Protein AF-A0A0J9YV40-F1 (afdb_monomer)

Organism: Mus musculus (NCBI:txid10090)

Secondary structure (DSSP, 8-state):
-------------------PPPPPPTT---S---TTSPPPPGGG-------------TT-----------SS--HHHHHHHHHHHHHHHHHHHHHHHHHHHHHHTT--------------S--S-TTB---HHHHHHHHHHHHHHHSSHHHHHHHHHS-GGG--TTTS-----TTB---HHHHHHHHHHHHHHHGGGS---SS---HHHHHHHHHHTT-

Radius of gyration: 36.63 Å; Cα contacts (8 Å, |Δi|>4): 81; chains: 1; bounding box: 79×82×100 Å

Mean predicted aligned error: 20.09 Å

Foldseek 3Di:
DDDDDDDDDDDDDDDDDDDDPDDDDPPPPPQDADPVRDGDDPVVDDDDDDDDDDPDDPDDDDPDPPDPDPPDDPVVVVVVLVVLLVVLVVVLVVVLVVVVCVVVVVCPDDDDDDDDDPDDPPPSPPFWDPDSVQLSVLVVLLVVLCPDPLNVQLCVVAPPVNDDPLQAQDRDDSTGDDDPVRSVVSSVLSSVSSCVSPDDDPDDDPPPPVVVVSVVVVD

Sequence (219 aa):
MACRPRSPPGYGSRRDGGASPRSPARWSLGRKRRADGRDRKPEDSEEGELQTADHRPESFTTPEGHKPRSRCSDWASAVEEDEMRTRVNKEIARYKRKLLINDFGRERKSSSGSSDSKESMSSVPADVETDESVLMRRQKQINYGKNTIAYDRYIKEVPRHLRQPGIHPRTPNKFKKYSRRSWDQQIKLWKVALHFWDPPAEEGCDLQEMYVFLYLLSQ

Nearest PDB structures (foldseek):
  4qoz-assembly1_C  TM=9.923E-01  e=5.449E-10  Homo sapiens
  4tuw-assembly1_A  TM=9.267E-01  e=9.074E-06  Drosophila melanogaster
  4tuw-assembly2_B  TM=9.169E-01  e=2.196E-05  Drosophila melanogaster

InterPro domains:
  IPR026502 Histone RNA stem-loop-binding protein SLBP1/SLBP2 [PTHR17408] (11-209)
  IPR029344 Histone RNA hairpin-binding protein, RNA-binding domain [PF15247] (130-199)
  IPR038294 SLBP, RNA-binding domain superfamily [G3DSA:1.10.8.1120] (127-199)

Structure (mmCIF, N/CA/C/O backbone):
data_AF-A0A0J9YV40-F1
#
_entry.id   AF-A0A0J9YV40-F1
#
loop_
_atom_site.group_PDB
_atom_site.id
_atom_site.type_symbol
_atom_site.label_atom_id
_atom_site.label_alt_id
_atom_site.label_comp_id
_atom_site.label_asym_id
_atom_site.label_entity_id
_atom_site.label_seq_id
_atom_site.pdbx_PDB_ins_code
_atom_site.Cartn_x
_atom_site.Cartn_y
_atom_site.Cartn_z
_atom_site.occupancy
_atom_site.B_iso_or_equiv
_atom_site.auth_seq_id
_atom_site.auth_comp_id
_atom_site.auth_asym_id
_atom_site.auth_atom_id
_atom_site.pdbx_PDB_model_num
ATOM 1 N N . MET A 1 1 ? 7.318 -43.758 64.853 1.00 36.19 1 MET A N 1
ATOM 2 C CA . MET A 1 1 ? 7.443 -43.201 66.216 1.00 36.19 1 MET A CA 1
ATOM 3 C C . MET A 1 1 ? 8.680 -42.324 66.274 1.00 36.19 1 MET A C 1
ATOM 5 O O . MET A 1 1 ? 9.657 -42.627 65.603 1.00 36.19 1 MET A O 1
ATOM 9 N N . ALA A 1 2 ? 8.548 -41.188 66.950 1.00 43.81 2 ALA A N 1
ATOM 10 C CA . ALA A 1 2 ? 9.428 -40.028 66.902 1.00 43.81 2 ALA A CA 1
ATOM 11 C C . ALA A 1 2 ? 10.757 -40.203 67.662 1.00 43.81 2 ALA A C 1
ATOM 13 O O . ALA A 1 2 ? 10.870 -41.082 68.511 1.00 43.81 2 ALA A O 1
ATOM 14 N N . CYS A 1 3 ? 11.710 -39.307 67.359 1.00 37.22 3 CYS A N 1
ATOM 15 C CA . CYS A 1 3 ? 12.409 -38.409 68.304 1.00 37.22 3 CYS A CA 1
ATOM 16 C C . CYS A 1 3 ? 13.883 -38.173 67.903 1.00 37.22 3 CYS A C 1
ATOM 18 O O . CYS A 1 3 ? 14.738 -39.033 68.076 1.00 37.22 3 CYS A O 1
ATOM 20 N N . ARG A 1 4 ? 14.193 -36.953 67.431 1.00 44.84 4 ARG A N 1
ATOM 21 C CA . ARG A 1 4 ? 15.491 -36.291 67.700 1.00 44.84 4 ARG A CA 1
ATOM 22 C C . ARG A 1 4 ? 15.478 -35.845 69.174 1.00 44.84 4 ARG A C 1
ATOM 24 O O . ARG A 1 4 ? 14.377 -35.571 69.658 1.00 44.84 4 ARG A O 1
ATOM 31 N N . PRO A 1 5 ? 16.617 -35.709 69.889 1.00 51.06 5 PRO A N 1
ATOM 32 C CA . PRO A 1 5 ? 17.363 -34.433 69.840 1.00 51.06 5 PRO A CA 1
ATOM 33 C C . PRO A 1 5 ? 18.868 -34.492 70.210 1.00 51.06 5 PRO A C 1
ATOM 35 O O . PRO A 1 5 ? 19.317 -35.413 70.880 1.00 51.06 5 PRO A O 1
ATOM 38 N N . ARG A 1 6 ? 19.602 -33.423 69.848 1.00 35.78 6 ARG A N 1
ATOM 39 C CA . ARG A 1 6 ? 20.558 -32.634 70.676 1.00 35.78 6 ARG A CA 1
ATOM 40 C C . ARG A 1 6 ? 21.821 -32.188 69.917 1.00 35.78 6 ARG A C 1
ATOM 42 O O . ARG A 1 6 ? 22.616 -32.999 69.465 1.00 35.78 6 ARG A O 1
ATOM 49 N N . SER A 1 7 ? 22.015 -30.873 69.907 1.00 38.59 7 SER A N 1
ATOM 50 C CA . SER A 1 7 ? 23.308 -30.160 69.883 1.00 38.59 7 SER A CA 1
ATOM 51 C C . SER A 1 7 ? 23.388 -29.338 71.192 1.00 38.59 7 SER A C 1
ATOM 53 O O . SER A 1 7 ? 22.338 -29.221 71.837 1.00 38.59 7 SER A O 1
ATOM 55 N N . PRO A 1 8 ? 24.478 -28.621 71.558 1.00 58.22 8 PRO A N 1
ATOM 56 C CA . PRO A 1 8 ? 25.932 -28.725 71.304 1.00 58.22 8 PRO A CA 1
ATOM 57 C C . PRO A 1 8 ? 26.719 -28.745 72.664 1.00 58.22 8 PRO A C 1
ATOM 59 O O . PRO A 1 8 ? 26.100 -29.022 73.692 1.00 58.22 8 PRO A O 1
ATOM 62 N N . PRO A 1 9 ? 28.046 -28.472 72.735 1.00 48.03 9 PRO A N 1
ATOM 63 C CA . PRO A 1 9 ? 28.475 -27.074 72.918 1.00 48.03 9 PRO A CA 1
ATOM 64 C C . PRO A 1 9 ? 29.779 -26.700 72.184 1.00 48.03 9 PRO A C 1
ATOM 66 O O . PRO A 1 9 ? 30.572 -27.549 71.786 1.00 48.03 9 PRO A O 1
ATOM 69 N N . GLY A 1 10 ? 29.985 -25.392 72.012 1.00 44.44 10 GLY A N 1
ATOM 70 C CA . GLY A 1 10 ? 31.199 -24.809 71.447 1.00 44.44 10 GLY A CA 1
ATOM 71 C C . GLY A 1 10 ? 32.208 -24.334 72.499 1.00 44.44 10 GLY A C 1
ATOM 72 O O . GLY A 1 10 ? 31.841 -23.922 73.594 1.00 44.44 10 GLY A O 1
ATOM 73 N N . TYR A 1 11 ? 33.474 -24.335 72.093 1.00 36.16 11 TYR A N 1
ATOM 74 C CA . TYR A 1 11 ? 34.575 -23.438 72.475 1.00 36.16 11 TYR A CA 1
ATOM 75 C C . TYR A 1 11 ? 35.523 -23.481 71.249 1.00 36.16 11 TYR A C 1
ATOM 77 O O . TYR A 1 11 ? 35.621 -24.523 70.615 1.00 36.16 11 TYR A O 1
ATOM 85 N N . GLY A 1 12 ? 36.190 -22.461 70.718 1.00 34.88 12 GLY A N 1
ATOM 86 C CA . GLY A 1 12 ? 36.654 -21.169 71.197 1.00 34.88 12 GLY A CA 1
ATOM 87 C C . GLY A 1 12 ? 38.127 -21.049 70.758 1.00 34.88 12 GLY A C 1
ATOM 88 O O . GLY A 1 12 ? 38.900 -21.949 71.063 1.00 34.88 12 GLY A O 1
ATOM 89 N N . SER A 1 13 ? 38.492 -19.930 70.105 1.00 35.84 13 SER A N 1
ATOM 90 C CA . SER A 1 13 ? 39.860 -19.467 69.739 1.00 35.84 13 SER A CA 1
ATOM 91 C C . SER A 1 13 ? 40.525 -20.066 68.483 1.00 35.84 13 SER A C 1
ATOM 93 O O . SER A 1 13 ? 40.437 -21.258 68.256 1.00 35.84 13 SER A O 1
ATOM 95 N N . ARG A 1 14 ? 41.313 -19.359 67.655 1.00 37.03 14 ARG A N 1
ATOM 96 C CA . ARG A 1 14 ? 41.595 -17.932 67.342 1.00 37.03 14 ARG A CA 1
ATOM 97 C C . ARG A 1 14 ? 42.758 -17.958 66.314 1.00 37.03 14 ARG A C 1
ATOM 99 O O . ARG A 1 14 ? 43.682 -18.727 66.548 1.00 37.03 14 ARG A O 1
ATOM 106 N N . ARG A 1 15 ? 42.768 -17.013 65.348 1.00 39.44 15 ARG A N 1
ATOM 107 C CA . ARG A 1 15 ? 43.927 -16.517 64.537 1.00 39.44 15 ARG A CA 1
ATOM 108 C C . ARG A 1 15 ? 44.480 -17.492 63.477 1.00 39.44 15 ARG A C 1
ATOM 110 O O . ARG A 1 15 ? 44.448 -18.689 63.689 1.00 39.44 15 ARG A O 1
ATOM 117 N N . ASP A 1 16 ? 45.040 -17.112 62.331 1.00 38.56 16 ASP A N 1
ATOM 118 C CA . ASP A 1 16 ? 45.264 -15.875 61.559 1.00 38.56 16 ASP A CA 1
ATOM 119 C C . ASP A 1 16 ? 45.697 -16.367 60.155 1.00 38.56 16 ASP A C 1
ATOM 121 O O . ASP A 1 16 ? 46.272 -17.455 60.068 1.00 38.56 16 ASP A O 1
ATOM 125 N N . GLY A 1 17 ? 45.508 -15.602 59.073 1.00 36.69 17 GLY A N 1
ATOM 126 C CA . GLY A 1 17 ? 46.263 -15.881 57.837 1.00 36.69 17 GLY A CA 1
ATOM 127 C C . GLY A 1 17 ? 45.588 -15.570 56.502 1.00 36.69 17 GLY A C 1
ATOM 128 O O . GLY A 1 17 ? 44.995 -16.443 55.879 1.00 36.69 17 GLY A O 1
ATOM 129 N N . GLY A 1 18 ? 45.803 -14.346 56.010 1.00 35.22 18 GLY A N 1
ATOM 130 C CA . GLY A 1 18 ? 46.035 -14.086 54.583 1.00 35.22 18 GLY A CA 1
ATOM 131 C C . GLY A 1 18 ? 44.825 -14.103 53.645 1.00 35.22 18 GLY A C 1
ATOM 132 O O . GLY A 1 18 ? 44.655 -15.024 52.850 1.00 35.22 18 GLY A O 1
ATOM 133 N N . ALA A 1 19 ? 44.051 -13.015 53.624 1.00 41.03 19 ALA A N 1
ATOM 134 C CA . ALA A 1 19 ? 43.185 -12.717 52.486 1.00 41.03 19 ALA A CA 1
ATOM 135 C C . ALA A 1 19 ? 44.048 -12.397 51.247 1.00 41.03 19 ALA A C 1
ATOM 137 O O . ALA A 1 19 ? 44.605 -11.307 51.125 1.00 41.03 19 ALA A O 1
ATOM 138 N N . SER A 1 20 ? 44.173 -13.357 50.329 1.00 48.00 20 SER A N 1
ATOM 139 C CA . SER A 1 20 ? 44.738 -13.140 48.992 1.00 48.00 20 SER A CA 1
ATOM 140 C C . SER A 1 20 ? 43.815 -12.204 48.189 1.00 48.00 20 SER A C 1
ATOM 142 O O . SER A 1 20 ? 42.616 -12.496 48.086 1.00 48.00 20 SER A O 1
ATOM 144 N N . PRO A 1 21 ? 44.296 -11.079 47.621 1.00 51.12 21 PRO A N 1
ATOM 145 C CA . PRO A 1 21 ? 43.455 -10.232 46.787 1.00 51.12 21 PRO A CA 1
ATOM 146 C C . PRO A 1 21 ? 43.071 -10.988 45.512 1.00 51.12 21 PRO A C 1
ATOM 148 O O . PRO A 1 21 ? 43.931 -11.415 44.742 1.00 51.12 21 PRO A O 1
ATOM 151 N N . ARG A 1 22 ? 41.762 -11.145 45.286 1.00 54.88 22 ARG A N 1
ATOM 152 C CA . ARG A 1 22 ? 41.194 -11.706 44.052 1.00 54.88 22 ARG A CA 1
ATOM 153 C C . ARG A 1 22 ? 41.804 -11.006 42.831 1.00 54.88 22 ARG A C 1
ATOM 155 O O . ARG A 1 22 ? 41.715 -9.785 42.715 1.00 54.88 22 ARG A O 1
ATOM 162 N N . SER A 1 23 ? 42.394 -11.774 41.915 1.00 54.44 23 SER A N 1
ATOM 163 C CA . SER A 1 23 ? 42.933 -11.256 40.653 1.00 54.44 23 SER A CA 1
ATOM 164 C C . SER A 1 23 ? 41.828 -10.548 39.845 1.00 54.44 23 SER A C 1
ATOM 166 O O . SER A 1 23 ? 40.751 -11.129 39.676 1.00 54.44 23 SER A O 1
ATOM 168 N N . PRO A 1 24 ? 42.043 -9.322 39.329 1.00 55.44 24 PRO A N 1
ATOM 169 C CA . PRO A 1 24 ? 41.036 -8.635 38.527 1.00 55.44 24 PRO A CA 1
ATOM 170 C C . PRO A 1 24 ? 40.778 -9.370 37.206 1.00 55.44 24 PRO A C 1
ATOM 172 O O . PRO A 1 24 ? 41.704 -9.860 36.559 1.00 55.44 24 PRO A O 1
ATOM 175 N N . ALA A 1 25 ? 39.513 -9.419 36.784 1.00 53.28 25 ALA A N 1
ATOM 176 C CA . ALA A 1 25 ? 39.107 -10.043 35.530 1.00 53.28 25 ALA A CA 1
ATOM 177 C C . ALA A 1 25 ? 39.802 -9.397 34.313 1.00 53.28 25 ALA A C 1
ATOM 179 O O . ALA A 1 25 ? 39.967 -8.174 34.239 1.00 53.28 25 ALA A O 1
ATOM 180 N N . ARG A 1 26 ? 40.148 -10.245 33.332 1.00 53.53 26 ARG A N 1
ATOM 181 C CA . ARG A 1 26 ? 40.983 -9.993 32.136 1.00 53.53 26 ARG A CA 1
ATOM 182 C C . ARG A 1 26 ? 40.563 -8.810 31.245 1.00 53.53 26 ARG A C 1
ATOM 184 O O . ARG A 1 26 ? 41.338 -8.395 30.392 1.00 53.53 26 ARG A O 1
ATOM 191 N N . TRP A 1 27 ? 39.373 -8.247 31.436 1.00 48.97 27 TRP A N 1
ATOM 192 C CA . TRP A 1 27 ? 38.833 -7.148 30.623 1.00 48.97 27 TRP A CA 1
ATOM 193 C C . TRP A 1 27 ? 38.942 -5.761 31.280 1.00 48.97 27 TRP A C 1
ATOM 195 O O . TRP A 1 27 ? 38.510 -4.771 30.704 1.00 48.97 27 TRP A O 1
ATOM 205 N N . SER A 1 28 ? 39.562 -5.658 32.460 1.00 52.62 28 SER A N 1
ATOM 206 C CA . SER A 1 28 ? 39.759 -4.383 33.175 1.00 52.62 28 SER A CA 1
ATOM 207 C C . SER A 1 28 ? 41.014 -3.594 32.759 1.00 52.62 28 SER A C 1
ATOM 209 O O . SER A 1 28 ? 41.238 -2.487 33.245 1.00 52.62 28 SER A O 1
ATOM 211 N N . LEU A 1 29 ? 41.817 -4.118 31.825 1.00 52.00 29 LEU A N 1
ATOM 212 C CA . LEU A 1 29 ? 43.119 -3.553 31.428 1.00 52.00 29 LEU A CA 1
ATOM 213 C C . LEU A 1 29 ? 43.038 -2.440 30.365 1.00 52.00 29 LEU A C 1
ATOM 215 O O . LEU A 1 29 ? 44.057 -2.009 29.836 1.00 52.00 29 LEU A O 1
ATOM 219 N N . GLY A 1 30 ? 41.837 -1.945 30.065 1.00 54.03 30 GLY A N 1
ATOM 220 C CA . GLY A 1 30 ? 41.604 -0.879 29.088 1.00 54.03 30 GLY A CA 1
ATOM 221 C C . GLY A 1 30 ? 41.684 0.548 29.642 1.00 54.03 30 GLY A C 1
ATOM 222 O O . GLY A 1 30 ? 41.091 1.444 29.047 1.00 54.03 30 GLY A O 1
ATOM 223 N N . ARG A 1 31 ? 42.350 0.801 30.780 1.00 61.50 31 ARG A N 1
ATOM 224 C CA . ARG A 1 31 ? 42.597 2.182 31.235 1.00 61.50 31 ARG A CA 1
ATOM 225 C C . ARG A 1 31 ? 43.893 2.693 30.617 1.00 61.50 31 ARG A C 1
ATOM 227 O O . ARG A 1 31 ? 44.946 2.074 30.735 1.00 61.50 31 ARG A O 1
ATOM 234 N N . LYS A 1 32 ? 43.791 3.821 29.914 1.00 62.47 32 LYS A N 1
ATOM 235 C CA . LYS A 1 32 ? 44.888 4.466 29.184 1.00 62.47 32 LYS A CA 1
ATOM 236 C C . LYS A 1 32 ? 45.966 4.896 30.190 1.00 62.47 32 LYS A C 1
ATOM 238 O O . LYS A 1 32 ? 45.792 5.888 30.901 1.00 62.47 32 LYS A O 1
ATOM 243 N N . ARG A 1 33 ? 47.058 4.134 30.265 1.00 67.62 33 ARG A N 1
ATOM 244 C CA . ARG A 1 33 ? 48.233 4.431 31.103 1.00 67.62 33 ARG A CA 1
ATOM 245 C C . ARG A 1 33 ? 48.960 5.678 30.592 1.00 67.62 33 ARG A C 1
ATOM 247 O O . ARG A 1 33 ? 48.781 6.086 29.438 1.00 67.62 33 ARG A O 1
ATOM 254 N N . ARG A 1 34 ? 49.709 6.348 31.467 1.00 64.12 34 ARG A N 1
ATOM 255 C CA . ARG A 1 34 ? 50.656 7.405 31.067 1.00 64.12 34 ARG A CA 1
ATOM 256 C C . ARG A 1 34 ? 51.922 6.764 30.463 1.00 64.12 34 ARG A C 1
ATOM 258 O O . ARG A 1 34 ? 52.073 5.544 30.505 1.00 64.12 34 ARG A O 1
ATOM 265 N N . ALA A 1 35 ? 52.793 7.569 29.850 1.00 63.91 35 ALA A N 1
ATOM 266 C CA . ALA A 1 35 ? 54.012 7.088 29.181 1.00 63.91 35 ALA A CA 1
ATOM 267 C C . ALA A 1 35 ? 54.991 6.372 30.137 1.00 63.91 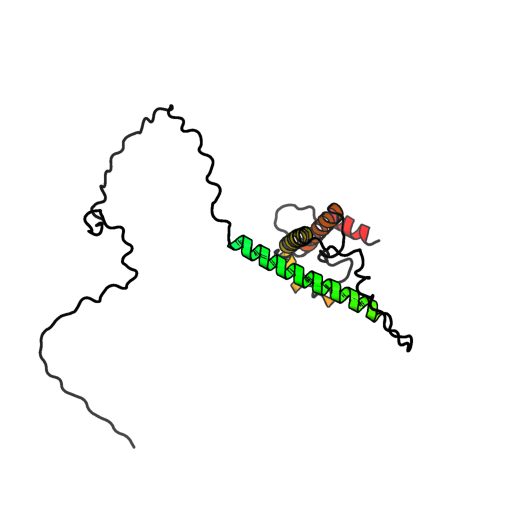35 ALA A C 1
ATOM 269 O O . ALA A 1 35 ? 55.774 5.535 29.706 1.00 63.91 35 ALA A O 1
ATOM 270 N N . ASP A 1 36 ? 54.891 6.646 31.438 1.00 71.56 36 ASP A N 1
ATOM 271 C CA . ASP A 1 36 ? 55.606 5.996 32.540 1.00 71.56 36 ASP A CA 1
ATOM 272 C C . ASP A 1 36 ? 54.916 4.713 33.059 1.00 71.56 36 ASP A C 1
ATOM 274 O O . ASP A 1 36 ? 55.369 4.099 34.022 1.00 71.56 36 ASP A O 1
ATOM 278 N N . GLY A 1 37 ? 53.810 4.285 32.439 1.00 59.53 37 GLY A N 1
ATOM 279 C CA . GLY A 1 37 ? 53.165 2.994 32.701 1.00 59.53 37 GLY A CA 1
ATOM 280 C C . GLY A 1 37 ? 52.252 2.933 33.931 1.00 59.53 37 GLY A C 1
ATOM 281 O O . GLY A 1 37 ? 51.663 1.874 34.185 1.00 59.53 37 GLY A O 1
ATOM 282 N N . ARG A 1 38 ? 52.074 4.036 34.672 1.00 68.38 38 ARG A N 1
ATOM 283 C CA . ARG A 1 38 ? 51.135 4.126 35.806 1.00 68.38 38 ARG A CA 1
ATOM 284 C C . ARG A 1 38 ? 49.710 4.463 35.349 1.00 68.38 38 ARG A C 1
ATOM 286 O O . ARG A 1 38 ? 49.500 5.128 34.328 1.00 68.38 38 ARG A O 1
ATOM 293 N N . ASP A 1 39 ? 48.724 3.992 36.114 1.00 59.09 39 ASP A N 1
ATOM 294 C CA . ASP A 1 39 ? 47.312 4.336 35.911 1.00 59.09 39 ASP A CA 1
ATOM 295 C C . ASP A 1 39 ? 47.052 5.780 36.375 1.00 59.09 39 ASP A C 1
ATOM 297 O O . ASP A 1 39 ? 47.502 6.183 37.449 1.00 59.09 39 ASP A O 1
ATOM 301 N N . ARG A 1 40 ? 46.333 6.571 35.564 1.00 62.47 40 ARG A N 1
ATOM 302 C CA . ARG A 1 40 ? 45.975 7.963 35.895 1.00 62.47 40 ARG A CA 1
ATOM 303 C C . ARG A 1 40 ? 45.061 7.988 37.126 1.00 62.47 40 ARG A C 1
ATOM 305 O O . ARG A 1 40 ? 44.004 7.356 37.104 1.00 62.47 40 ARG A O 1
ATOM 312 N N . LYS A 1 41 ? 45.458 8.709 38.180 1.00 67.00 41 LYS A N 1
ATOM 313 C CA . LYS A 1 41 ? 44.605 8.973 39.347 1.00 67.00 41 LYS A CA 1
ATOM 314 C C . LYS A 1 41 ? 43.669 10.162 39.065 1.00 67.00 41 LYS A C 1
ATOM 316 O O . LYS A 1 41 ? 44.059 11.053 38.319 1.00 67.00 41 LYS A O 1
ATOM 321 N N . PRO A 1 42 ? 42.459 10.188 39.651 1.00 54.53 42 PRO A N 1
ATOM 322 C CA . PRO A 1 42 ? 41.501 11.279 39.449 1.00 54.53 42 PRO A CA 1
ATOM 323 C C . PRO A 1 42 ? 41.971 12.642 39.989 1.00 54.53 42 PRO A C 1
ATOM 325 O O . PRO A 1 42 ? 41.467 13.661 39.533 1.00 54.53 42 PRO A O 1
ATOM 328 N N . GLU A 1 43 ? 42.969 12.670 40.878 1.00 51.00 43 GLU A N 1
ATOM 329 C CA . GLU A 1 43 ? 43.544 13.907 41.439 1.00 51.00 43 GLU A CA 1
ATOM 330 C C . GLU A 1 43 ? 44.530 14.646 40.512 1.00 51.00 43 GLU A C 1
ATOM 332 O O . GLU A 1 43 ? 44.994 15.720 40.861 1.00 51.00 43 GLU A O 1
ATOM 337 N N . ASP A 1 44 ? 44.813 14.128 39.309 1.00 46.62 44 ASP A N 1
ATOM 338 C CA . ASP A 1 44 ? 45.549 14.864 38.257 1.00 46.62 44 ASP A CA 1
ATOM 339 C C . ASP A 1 44 ? 44.637 15.826 37.454 1.00 46.62 44 ASP A C 1
ATOM 341 O O . ASP A 1 44 ? 45.016 16.305 36.382 1.00 46.62 44 ASP A O 1
ATOM 345 N N . SER A 1 45 ? 43.402 16.049 37.911 1.00 47.94 45 SER A N 1
ATOM 346 C CA . SER A 1 45 ? 42.476 16.999 37.294 1.00 47.94 45 SER A CA 1
ATOM 347 C C . SER A 1 45 ? 42.748 18.375 37.894 1.00 47.94 45 SER A C 1
ATOM 349 O O . SER A 1 45 ? 42.361 18.636 39.027 1.00 47.94 45 SER A O 1
ATOM 351 N N . GLU A 1 46 ? 43.454 19.237 37.165 1.00 45.34 46 GLU A N 1
ATOM 352 C CA . GLU A 1 46 ? 43.632 20.633 37.566 1.00 45.34 46 GLU A CA 1
ATOM 353 C C . GLU A 1 46 ? 42.266 21.338 37.565 1.00 45.34 46 GLU A C 1
ATOM 355 O O . GLU A 1 46 ? 41.699 21.642 36.514 1.00 45.34 46 GLU A O 1
ATOM 360 N N . GLU A 1 47 ? 41.715 21.560 38.758 1.00 46.50 47 GLU A N 1
ATOM 361 C CA . GLU A 1 47 ? 40.602 22.474 38.981 1.00 46.50 47 GLU A CA 1
ATOM 362 C C . GLU A 1 47 ? 41.140 23.908 38.923 1.00 46.50 47 GLU A C 1
ATOM 364 O O . GLU A 1 47 ? 41.756 24.406 39.863 1.00 46.50 47 GLU A O 1
ATOM 369 N N . GLY A 1 48 ? 40.944 24.560 37.778 1.00 37.41 48 GLY A N 1
ATOM 370 C CA . GLY A 1 48 ? 41.147 25.994 37.608 1.00 37.41 48 GLY A CA 1
ATOM 371 C C . GLY A 1 48 ? 39.806 26.698 37.433 1.00 37.41 48 GLY A C 1
ATOM 372 O O . GLY A 1 48 ? 39.355 26.888 36.306 1.00 37.41 48 GLY A O 1
ATOM 373 N N . GLU A 1 49 ? 39.164 27.098 38.533 1.00 41.78 49 GLU A N 1
ATOM 374 C CA . GLU A 1 49 ? 38.184 28.187 38.494 1.00 41.78 49 GLU A CA 1
ATOM 375 C C . GLU A 1 49 ? 38.934 29.498 38.240 1.00 41.78 49 GLU A C 1
ATOM 377 O O . GLU A 1 49 ? 39.683 29.957 39.097 1.00 41.78 49 GLU A O 1
ATOM 382 N N . LEU A 1 50 ? 38.722 30.120 37.079 1.00 34.97 50 LEU A N 1
ATOM 383 C CA . LEU A 1 50 ? 38.992 31.543 36.866 1.00 34.97 50 LEU A CA 1
ATOM 384 C C . LEU A 1 50 ? 38.127 32.059 35.715 1.00 34.97 50 LEU A C 1
ATOM 386 O O . LEU A 1 50 ? 38.351 31.780 34.538 1.00 34.97 50 LEU A O 1
ATOM 390 N N . GLN A 1 51 ? 37.116 32.837 36.091 1.00 47.06 51 GLN A N 1
ATOM 391 C CA . GLN A 1 51 ? 36.366 33.708 35.199 1.00 47.06 51 GLN A CA 1
ATOM 392 C C . GLN A 1 51 ? 37.349 34.617 34.451 1.00 47.06 51 GLN A C 1
ATOM 394 O O . GLN A 1 51 ? 37.992 35.465 35.063 1.00 47.06 51 GLN A O 1
ATOM 399 N N . THR A 1 52 ? 37.457 34.472 33.133 1.00 37.28 52 THR A N 1
ATOM 400 C CA . THR A 1 52 ? 38.071 35.488 32.272 1.00 37.28 52 THR A CA 1
ATOM 401 C C . THR A 1 52 ? 37.262 35.594 30.986 1.00 37.28 52 THR A C 1
ATOM 403 O O . THR A 1 52 ? 36.993 34.609 30.304 1.00 37.28 52 THR A O 1
ATOM 406 N N . ALA A 1 53 ? 36.779 36.806 30.718 1.00 48.56 53 ALA A N 1
ATOM 407 C CA . ALA A 1 53 ? 36.051 37.154 29.512 1.00 48.56 53 ALA A CA 1
ATOM 408 C C . ALA A 1 53 ? 36.979 36.999 28.298 1.00 48.56 53 ALA A C 1
ATOM 410 O O . ALA A 1 53 ? 37.952 37.739 28.163 1.00 48.56 53 ALA A O 1
ATOM 411 N N . ASP A 1 54 ? 36.681 36.041 27.424 1.00 42.62 54 ASP A N 1
ATOM 412 C CA . ASP A 1 54 ? 37.485 35.780 26.232 1.00 42.62 54 ASP A CA 1
ATOM 413 C C . ASP A 1 54 ? 37.129 36.788 25.126 1.00 42.62 54 ASP A C 1
ATOM 415 O O . ASP A 1 54 ? 36.176 36.628 24.358 1.00 42.62 54 ASP A O 1
ATOM 419 N N . HIS A 1 55 ? 37.913 37.863 25.036 1.00 51.81 55 HIS A N 1
ATOM 420 C CA . HIS A 1 55 ? 38.022 38.679 23.829 1.00 51.81 55 HIS A CA 1
ATOM 421 C C . HIS A 1 55 ? 38.744 37.876 22.738 1.00 51.81 55 HIS A C 1
ATOM 423 O O . HIS A 1 55 ? 39.944 38.029 22.514 1.00 51.81 55 HIS A O 1
ATOM 429 N N . ARG A 1 56 ? 38.004 37.006 22.043 1.00 49.62 56 ARG A N 1
ATOM 430 C CA . ARG A 1 56 ? 38.485 36.312 20.843 1.00 49.62 56 ARG A CA 1
ATOM 431 C C . ARG A 1 56 ? 38.388 37.260 19.635 1.00 49.62 56 ARG A C 1
ATOM 433 O O . ARG A 1 56 ? 37.274 37.628 19.270 1.00 49.62 56 ARG A O 1
ATOM 440 N N . PRO A 1 57 ? 39.497 37.651 18.983 1.00 52.28 57 PRO A N 1
ATOM 441 C CA . PRO A 1 57 ? 39.432 38.514 17.807 1.00 52.28 57 PRO A CA 1
ATOM 442 C C . PRO A 1 57 ? 38.757 37.799 16.623 1.00 52.28 57 PRO A C 1
ATOM 444 O O . PRO A 1 57 ? 39.147 36.693 16.232 1.00 52.28 57 PRO A O 1
ATOM 447 N N . GLU A 1 58 ? 37.753 38.453 16.036 1.00 55.16 58 GLU A N 1
ATOM 448 C CA . GLU A 1 58 ? 37.032 38.027 14.830 1.00 55.16 58 GLU A CA 1
ATOM 449 C C . GLU A 1 58 ? 37.909 38.161 13.571 1.00 55.16 58 GLU A C 1
ATOM 451 O O . GLU A 1 58 ? 37.697 39.038 12.740 1.00 55.16 58 GLU A O 1
ATOM 456 N N . SER A 1 59 ? 38.960 37.353 13.407 1.00 55.16 59 SER A N 1
ATOM 457 C CA . SER A 1 59 ? 39.693 37.335 12.122 1.00 55.16 59 SER A CA 1
ATOM 458 C C . SER A 1 59 ? 40.493 36.074 11.812 1.00 55.16 59 SER A C 1
ATOM 460 O O . SER A 1 59 ? 41.332 36.082 10.917 1.00 55.16 59 SER A O 1
ATOM 462 N N . PHE A 1 60 ? 40.205 34.948 12.465 1.00 45.72 60 PHE A N 1
ATOM 463 C CA . PHE A 1 60 ? 40.728 33.659 12.005 1.00 45.72 60 PHE A CA 1
ATOM 464 C C . PHE A 1 60 ? 39.594 32.783 11.475 1.00 45.72 60 PHE A C 1
ATOM 466 O O . PHE A 1 60 ? 39.106 31.873 12.147 1.00 45.72 60 PHE A O 1
ATOM 473 N N . THR A 1 61 ? 39.140 33.112 10.262 1.00 54.78 61 THR A N 1
ATOM 474 C CA . THR A 1 61 ? 38.188 32.290 9.513 1.00 54.78 61 THR A CA 1
ATOM 475 C C . THR A 1 61 ? 38.876 30.973 9.155 1.00 54.78 61 THR A C 1
ATOM 477 O O . THR A 1 61 ? 39.765 30.907 8.309 1.00 54.78 61 THR A O 1
ATOM 480 N N . THR A 1 62 ? 38.532 29.907 9.873 1.00 64.31 62 THR A N 1
ATOM 481 C CA . THR A 1 62 ? 38.844 28.557 9.404 1.00 64.31 62 THR A CA 1
ATOM 482 C C . THR A 1 62 ? 37.774 28.251 8.360 1.00 64.31 62 THR A C 1
ATOM 484 O O . THR A 1 62 ? 36.597 28.295 8.723 1.00 64.31 62 THR A O 1
ATOM 487 N N . PRO A 1 63 ? 38.117 28.004 7.082 1.00 60.72 63 PRO A N 1
ATOM 488 C CA . PRO A 1 63 ? 37.109 27.663 6.091 1.00 60.72 63 PRO A CA 1
ATOM 489 C C . PRO A 1 63 ? 36.356 26.432 6.586 1.00 60.72 63 PRO A C 1
ATOM 491 O O . PRO A 1 63 ? 36.968 25.472 7.058 1.00 60.72 63 PRO A O 1
ATOM 494 N N . GLU A 1 64 ? 35.029 26.512 6.538 1.00 60.09 64 GLU A N 1
ATOM 495 C CA . GLU A 1 64 ? 34.101 25.488 7.001 1.00 60.09 64 GLU A CA 1
ATOM 496 C C . GLU A 1 64 ? 34.472 24.139 6.366 1.00 60.09 64 GLU A C 1
ATOM 498 O O . GLU A 1 64 ? 34.197 23.869 5.196 1.00 60.09 64 GLU A O 1
ATOM 503 N N . GLY A 1 65 ? 35.193 23.307 7.123 1.00 61.12 65 GLY A N 1
ATOM 504 C CA . GLY A 1 65 ? 35.627 21.999 6.663 1.00 61.12 65 GLY A CA 1
ATOM 505 C C . GLY A 1 65 ? 34.400 21.167 6.317 1.00 61.12 65 GLY A C 1
ATOM 506 O O . GLY A 1 65 ? 33.489 21.034 7.135 1.00 61.12 65 GLY A O 1
ATOM 507 N N . HIS A 1 66 ? 34.367 20.623 5.099 1.00 64.25 66 HIS A N 1
ATOM 508 C CA . HIS A 1 66 ? 33.279 19.779 4.616 1.00 64.25 66 HIS A CA 1
ATOM 509 C C . HIS A 1 66 ? 32.871 18.770 5.697 1.00 64.25 66 HIS A C 1
ATOM 511 O O . HIS A 1 66 ? 33.701 17.968 6.135 1.00 64.25 66 HIS A O 1
ATOM 517 N N . LYS A 1 67 ? 31.599 18.822 6.128 1.00 70.38 67 LYS A N 1
ATOM 518 C CA . LYS A 1 67 ? 31.015 17.873 7.089 1.00 70.38 67 LYS A CA 1
ATOM 519 C C . LYS A 1 67 ? 31.513 16.460 6.768 1.00 70.38 67 LYS A C 1
ATOM 521 O O . LYS A 1 67 ? 31.316 16.019 5.630 1.00 70.38 67 LYS A O 1
ATOM 526 N N . PRO A 1 68 ? 32.125 15.734 7.724 1.00 68.62 68 PRO A N 1
ATOM 527 C CA . PRO A 1 68 ? 32.491 14.347 7.503 1.00 68.62 68 PRO A CA 1
ATOM 528 C C . PRO A 1 68 ? 31.230 13.594 7.082 1.00 68.62 68 PRO A C 1
ATOM 530 O O . PRO A 1 68 ? 30.290 13.458 7.866 1.00 68.62 68 PRO A O 1
ATOM 533 N N . ARG A 1 69 ? 31.171 13.135 5.825 1.00 64.31 69 ARG A N 1
ATOM 534 C CA . ARG A 1 69 ? 30.151 12.164 5.421 1.00 64.31 69 ARG A CA 1
ATOM 535 C C . ARG A 1 69 ? 30.258 10.997 6.396 1.00 64.31 69 ARG A C 1
ATOM 537 O O . ARG A 1 69 ? 31.358 10.476 6.588 1.00 64.31 69 ARG A O 1
ATOM 544 N N . SER A 1 70 ? 29.137 10.625 7.019 1.00 69.94 70 SER A N 1
ATOM 545 C CA . SER A 1 70 ? 29.081 9.476 7.924 1.00 69.94 70 SER A CA 1
ATOM 546 C C . SER A 1 70 ? 29.734 8.279 7.240 1.00 69.94 70 SER A C 1
ATOM 548 O O . SER A 1 70 ? 29.283 7.824 6.190 1.00 69.94 70 SER A O 1
ATOM 550 N N . ARG A 1 71 ? 30.852 7.823 7.808 1.00 67.69 71 ARG A N 1
ATOM 551 C CA . ARG A 1 71 ? 31.697 6.763 7.244 1.00 67.69 71 ARG A CA 1
ATOM 552 C C . ARG A 1 71 ? 31.123 5.369 7.500 1.00 67.69 71 ARG A C 1
ATOM 554 O O . ARG A 1 71 ? 31.599 4.401 6.920 1.00 67.69 71 ARG A O 1
ATOM 561 N N . CYS A 1 72 ? 30.115 5.276 8.366 1.00 69.12 72 CYS A N 1
ATOM 562 C CA . CYS A 1 72 ? 29.373 4.058 8.635 1.00 69.12 72 CYS A CA 1
ATOM 563 C C . CYS A 1 72 ? 28.017 4.167 7.933 1.00 69.12 72 CYS A C 1
ATOM 565 O O . CYS A 1 72 ? 27.229 5.061 8.256 1.00 69.12 72 CYS A O 1
ATOM 567 N N . SER A 1 73 ? 27.767 3.284 6.959 1.00 74.06 73 SER A N 1
ATOM 568 C CA . SER A 1 73 ? 26.390 3.018 6.538 1.00 74.06 73 SER A CA 1
ATOM 569 C C . SER A 1 73 ? 25.622 2.509 7.749 1.00 74.06 73 SER A C 1
ATOM 571 O O . SER A 1 73 ? 26.153 1.716 8.526 1.00 74.06 73 SER A O 1
ATOM 573 N N . ASP A 1 74 ? 24.391 2.978 7.918 1.00 88.25 74 ASP A N 1
ATOM 574 C CA . ASP A 1 74 ? 23.520 2.467 8.962 1.00 88.25 74 ASP A CA 1
ATOM 575 C C . ASP A 1 74 ? 23.150 1.014 8.645 1.00 88.25 74 ASP A C 1
ATOM 577 O O . ASP A 1 74 ? 22.278 0.733 7.820 1.00 88.25 74 ASP A O 1
ATOM 581 N N . TRP A 1 75 ? 23.865 0.084 9.276 1.00 87.56 75 TRP A N 1
ATOM 582 C CA . TRP A 1 75 ? 23.631 -1.346 9.120 1.00 87.56 75 TRP A CA 1
ATOM 583 C C . TRP A 1 75 ? 22.206 -1.738 9.520 1.00 87.56 75 TRP A C 1
ATOM 585 O O . TRP A 1 75 ? 21.685 -2.698 8.960 1.00 87.56 75 TRP A O 1
ATOM 595 N N . ALA A 1 76 ? 21.558 -0.995 10.428 1.00 85.06 76 ALA A N 1
ATOM 596 C CA . ALA A 1 76 ? 20.175 -1.263 10.812 1.00 85.06 76 ALA A CA 1
ATOM 597 C C . ALA A 1 76 ? 19.224 -1.038 9.628 1.00 85.06 76 ALA A C 1
ATOM 599 O O . ALA A 1 76 ? 18.523 -1.965 9.222 1.00 85.06 76 ALA A O 1
ATOM 600 N N . SER A 1 77 ? 19.275 0.140 8.999 1.00 84.94 77 SER A N 1
ATOM 601 C CA . SER A 1 77 ? 18.479 0.433 7.799 1.00 84.94 77 SER A CA 1
ATOM 602 C C . SER A 1 77 ? 18.766 -0.530 6.643 1.00 84.94 77 SER A C 1
ATOM 604 O O . SER A 1 77 ? 17.840 -0.944 5.946 1.00 84.94 77 SER A O 1
ATOM 606 N N . ALA A 1 78 ? 20.033 -0.904 6.437 1.00 86.62 78 ALA A N 1
ATOM 607 C CA . ALA A 1 78 ? 20.416 -1.821 5.362 1.00 86.62 78 ALA A CA 1
ATOM 608 C C . ALA A 1 78 ? 19.799 -3.219 5.545 1.00 86.62 78 ALA A C 1
ATOM 610 O O . ALA A 1 78 ? 19.262 -3.789 4.596 1.00 86.62 78 ALA A O 1
ATOM 611 N N . VAL A 1 79 ? 19.823 -3.752 6.772 1.00 90.00 79 VAL A N 1
ATOM 612 C CA . VAL A 1 79 ? 19.204 -5.048 7.089 1.00 90.00 79 VAL A CA 1
ATOM 613 C C . VAL A 1 79 ? 17.686 -4.987 6.918 1.00 90.00 79 VAL A C 1
ATOM 615 O O . VAL A 1 79 ? 17.111 -5.877 6.293 1.00 90.00 79 VAL A O 1
ATOM 618 N N . GLU A 1 80 ? 17.027 -3.931 7.406 1.00 87.56 80 GLU A N 1
ATOM 619 C CA . GLU A 1 80 ? 15.577 -3.758 7.236 1.00 87.56 80 GLU A CA 1
ATOM 620 C C . GLU A 1 80 ? 15.164 -3.690 5.757 1.00 87.56 80 GLU A C 1
ATOM 622 O O . GLU A 1 80 ? 14.144 -4.267 5.353 1.00 87.56 80 GLU A O 1
ATOM 627 N N . GLU A 1 81 ? 15.952 -2.997 4.933 1.00 88.25 81 GLU A N 1
ATOM 628 C CA . GLU A 1 81 ? 15.723 -2.908 3.495 1.00 88.25 81 GLU A CA 1
ATOM 629 C C . GLU A 1 81 ? 15.869 -4.277 2.820 1.00 88.25 81 GLU A C 1
ATOM 631 O O . GLU A 1 81 ? 14.980 -4.676 2.062 1.00 88.25 81 GLU A O 1
ATOM 636 N N . ASP A 1 82 ? 16.915 -5.039 3.136 1.00 89.62 82 ASP A N 1
ATOM 637 C CA . ASP A 1 82 ? 17.136 -6.377 2.576 1.00 89.62 82 ASP A CA 1
ATOM 638 C C . ASP A 1 82 ? 16.076 -7.392 3.027 1.00 89.62 82 ASP A C 1
ATOM 640 O O . ASP A 1 82 ? 15.574 -8.199 2.232 1.00 89.62 82 ASP A O 1
ATOM 644 N N . GLU A 1 83 ? 15.643 -7.341 4.284 1.00 91.50 83 GLU A N 1
ATOM 645 C CA . GLU A 1 83 ? 14.528 -8.159 4.760 1.00 91.50 83 GLU A CA 1
ATOM 646 C C . GLU A 1 83 ? 13.229 -7.828 4.019 1.00 91.50 83 GLU A C 1
ATOM 648 O O . GLU A 1 83 ? 12.490 -8.726 3.589 1.00 91.50 83 GLU A O 1
ATOM 653 N N . MET A 1 84 ? 12.948 -6.539 3.815 1.00 89.00 84 MET A N 1
ATOM 654 C CA . MET A 1 84 ? 11.791 -6.107 3.038 1.00 89.00 84 MET A CA 1
ATOM 655 C C . MET A 1 84 ? 11.910 -6.573 1.583 1.00 89.00 84 MET A C 1
ATOM 657 O O . MET A 1 84 ? 10.933 -7.091 1.032 1.00 89.00 84 MET A O 1
ATOM 661 N N . ARG A 1 85 ? 13.102 -6.482 0.993 1.00 90.94 85 ARG A N 1
ATOM 662 C CA . ARG A 1 85 ? 13.412 -6.935 -0.364 1.00 90.94 85 ARG A CA 1
ATOM 663 C C . ARG A 1 85 ? 13.122 -8.418 -0.540 1.00 90.94 85 ARG A C 1
ATOM 665 O O . ARG A 1 85 ? 12.327 -8.814 -1.394 1.00 90.94 85 ARG A O 1
ATOM 672 N N . THR A 1 86 ? 13.675 -9.256 0.333 1.00 92.25 86 THR A N 1
ATOM 673 C CA . THR A 1 86 ? 13.448 -10.707 0.287 1.00 92.25 86 THR A CA 1
ATOM 674 C C . THR A 1 86 ? 11.976 -11.063 0.497 1.00 92.25 86 THR A C 1
ATOM 676 O O . THR A 1 86 ? 11.455 -11.962 -0.172 1.00 92.25 86 THR A O 1
ATOM 679 N N . ARG A 1 87 ? 11.262 -10.348 1.377 1.00 92.19 87 ARG A N 1
ATOM 680 C CA . ARG A 1 87 ? 9.822 -10.542 1.597 1.00 92.19 87 ARG A CA 1
ATOM 681 C C . ARG A 1 87 ? 9.011 -10.189 0.352 1.00 92.19 87 ARG A C 1
ATOM 683 O O . ARG A 1 87 ? 8.175 -10.990 -0.065 1.00 92.19 87 ARG A O 1
ATOM 690 N N . VAL A 1 88 ? 9.272 -9.035 -0.262 1.00 91.25 88 VAL A N 1
ATOM 691 C CA . VAL A 1 88 ? 8.622 -8.597 -1.507 1.00 91.25 88 VAL A CA 1
ATOM 692 C C . VAL A 1 88 ? 8.875 -9.606 -2.629 1.00 91.25 88 VAL A C 1
ATOM 694 O O . VAL A 1 88 ? 7.919 -10.006 -3.296 1.00 91.25 88 VAL A O 1
ATOM 697 N N . ASN A 1 89 ? 10.107 -10.102 -2.769 1.00 91.81 89 ASN A N 1
ATOM 698 C CA . ASN A 1 89 ? 10.492 -11.092 -3.781 1.00 91.81 89 ASN A CA 1
ATOM 699 C C . ASN A 1 89 ? 9.784 -12.444 -3.590 1.00 91.81 89 ASN A C 1
ATOM 701 O O . ASN A 1 89 ? 9.276 -13.049 -4.539 1.00 91.81 89 ASN A O 1
ATOM 705 N N . LYS A 1 90 ? 9.648 -12.904 -2.343 1.00 92.81 90 LYS A N 1
ATOM 706 C CA . LYS A 1 90 ? 8.844 -14.095 -2.026 1.00 92.81 90 LYS A CA 1
ATOM 707 C C . LYS A 1 90 ? 7.364 -13.877 -2.348 1.00 92.81 90 LYS A C 1
ATOM 709 O O . LYS A 1 90 ? 6.686 -14.786 -2.829 1.00 92.81 90 LYS A O 1
ATOM 714 N N . GLU A 1 91 ? 6.830 -12.688 -2.089 1.00 91.81 91 GLU A N 1
ATOM 715 C CA . GLU A 1 91 ? 5.430 -12.381 -2.370 1.00 91.81 91 GLU A CA 1
ATOM 716 C C . GLU A 1 91 ? 5.119 -12.267 -3.863 1.00 91.81 91 GLU A C 1
ATOM 718 O O . GLU A 1 91 ? 4.101 -12.817 -4.279 1.00 91.81 91 GLU A O 1
ATOM 723 N N . ILE A 1 92 ? 5.979 -11.642 -4.675 1.00 90.69 92 ILE A N 1
ATOM 724 C CA . ILE A 1 92 ? 5.793 -11.611 -6.134 1.00 90.69 92 ILE A CA 1
ATOM 725 C C . ILE A 1 92 ? 5.838 -13.028 -6.715 1.00 90.69 92 ILE A C 1
ATOM 727 O O . ILE A 1 92 ? 5.008 -13.363 -7.558 1.00 90.69 92 ILE A O 1
ATOM 731 N N . ALA A 1 93 ? 6.719 -13.903 -6.216 1.00 90.25 93 ALA A N 1
ATOM 732 C CA . ALA A 1 93 ? 6.762 -15.304 -6.633 1.00 90.25 93 ALA A CA 1
ATOM 733 C C . ALA A 1 93 ? 5.455 -16.044 -6.292 1.00 90.25 93 ALA A C 1
ATOM 735 O O . ALA A 1 93 ? 4.884 -16.736 -7.138 1.00 90.25 93 ALA A O 1
ATOM 736 N N . ARG A 1 94 ? 4.923 -15.848 -5.075 1.00 90.25 94 ARG A N 1
ATOM 737 C CA . ARG A 1 94 ? 3.610 -16.391 -4.680 1.00 90.25 94 ARG A CA 1
ATOM 738 C C . ARG A 1 94 ? 2.472 -15.824 -5.526 1.00 90.25 94 ARG A C 1
ATOM 740 O O . ARG A 1 94 ? 1.571 -16.570 -5.901 1.00 90.25 94 ARG A O 1
ATOM 747 N N . TYR A 1 95 ? 2.510 -14.530 -5.833 1.00 87.19 95 TYR A N 1
ATOM 748 C CA . TYR A 1 95 ? 1.507 -13.859 -6.654 1.00 87.19 95 TYR A CA 1
ATOM 749 C C . TYR A 1 95 ? 1.490 -14.410 -8.083 1.00 87.19 95 TYR A C 1
ATOM 751 O O . TYR A 1 95 ? 0.429 -14.791 -8.573 1.00 87.19 95 TYR A O 1
ATOM 759 N N . LYS A 1 96 ? 2.667 -14.556 -8.705 1.00 87.0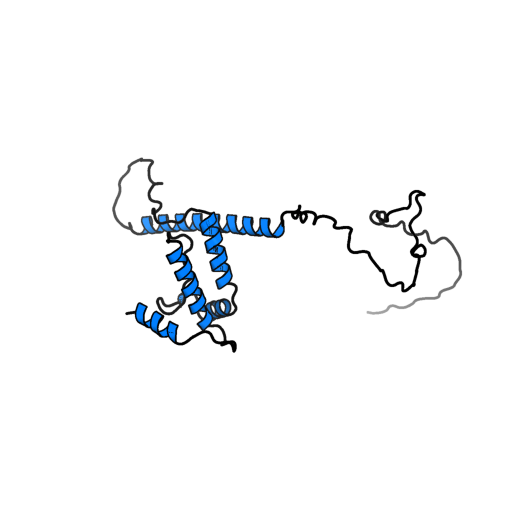0 96 LYS A N 1
ATOM 760 C CA . LYS A 1 96 ? 2.828 -15.185 -10.024 1.00 87.00 96 LYS A CA 1
ATOM 761 C C . LYS A 1 96 ? 2.312 -16.626 -10.024 1.00 87.00 96 LYS A C 1
ATOM 763 O O . LYS A 1 96 ? 1.505 -16.977 -10.876 1.00 87.00 96 LYS A O 1
ATOM 768 N N . ARG A 1 97 ? 2.675 -17.434 -9.017 1.00 86.75 97 ARG A N 1
ATOM 769 C CA . ARG A 1 97 ? 2.152 -18.805 -8.862 1.00 86.75 97 ARG A CA 1
ATOM 770 C C . ARG A 1 97 ? 0.623 -18.829 -8.760 1.00 86.75 97 ARG A C 1
ATOM 772 O O . ARG A 1 97 ? -0.015 -19.665 -9.388 1.00 86.75 97 ARG A O 1
ATOM 779 N N . LYS A 1 98 ? 0.029 -17.923 -7.976 1.00 85.81 98 LYS A N 1
ATOM 780 C CA . LYS A 1 98 ? -1.429 -17.846 -7.803 1.00 85.81 98 LYS A CA 1
ATOM 781 C C . LYS A 1 98 ? -2.150 -17.527 -9.117 1.00 85.81 98 LYS A C 1
ATOM 783 O O . LYS A 1 98 ? -3.212 -18.093 -9.350 1.00 85.81 98 LYS A O 1
ATOM 788 N N . LEU A 1 99 ? -1.599 -16.630 -9.936 1.00 83.88 99 LEU A N 1
ATOM 789 C CA . LEU A 1 99 ? -2.164 -16.303 -11.248 1.00 83.88 99 LEU A CA 1
ATOM 790 C C . LEU A 1 99 ? -2.181 -17.537 -12.155 1.00 83.88 99 LEU A C 1
ATOM 792 O O . LEU A 1 99 ? -3.252 -17.931 -12.599 1.00 83.88 99 LEU A O 1
ATOM 796 N N . LEU A 1 100 ? -1.042 -18.225 -12.279 1.00 78.00 100 LEU A N 1
ATOM 797 C CA . LEU A 1 100 ? -0.933 -19.444 -13.090 1.00 78.00 100 LEU A CA 1
ATOM 798 C C . LEU A 1 100 ? -1.924 -20.542 -12.658 1.00 78.00 100 LEU A C 1
ATOM 800 O O . LEU A 1 100 ? -2.540 -21.187 -13.500 1.00 78.00 100 LEU A O 1
ATOM 804 N N . ILE A 1 101 ? -2.127 -20.734 -11.346 1.00 77.25 101 ILE A N 1
ATOM 805 C CA . ILE A 1 101 ? -3.104 -21.708 -10.820 1.00 77.25 101 ILE A CA 1
ATOM 806 C C . ILE A 1 101 ? -4.548 -21.292 -11.139 1.00 77.25 101 ILE A C 1
ATOM 808 O O . ILE A 1 101 ? -5.384 -22.144 -11.434 1.00 77.25 101 ILE A O 1
ATOM 812 N N . ASN A 1 102 ? -4.865 -19.998 -11.051 1.00 75.94 102 ASN A N 1
ATOM 813 C CA . ASN A 1 102 ? -6.205 -19.493 -11.348 1.00 75.94 102 ASN A CA 1
ATOM 814 C C . ASN A 1 102 ? -6.563 -19.650 -12.834 1.00 75.94 102 ASN A C 1
ATOM 816 O O . ASN A 1 102 ? -7.727 -19.907 -13.137 1.00 75.94 102 ASN A O 1
ATOM 820 N N . ASP A 1 103 ? -5.584 -19.520 -13.730 1.00 65.56 103 ASP A N 1
ATOM 821 C CA . ASP A 1 103 ? -5.788 -19.667 -15.173 1.00 65.56 103 ASP A CA 1
ATOM 822 C C . ASP A 1 103 ? -5.990 -21.143 -15.562 1.00 65.56 103 ASP A C 1
ATOM 824 O O . ASP A 1 103 ? -6.948 -21.458 -16.263 1.00 65.56 103 ASP A O 1
ATOM 828 N N . PHE A 1 104 ? -5.220 -22.072 -14.980 1.00 55.06 104 PHE A N 1
ATOM 829 C CA . PHE A 1 104 ? -5.416 -23.520 -15.178 1.00 55.06 104 PHE A CA 1
ATOM 830 C C . PHE A 1 104 ? -6.680 -24.086 -14.498 1.00 55.06 104 PHE A C 1
ATOM 832 O O . PHE A 1 104 ? -7.210 -25.118 -14.901 1.00 55.06 104 PHE A O 1
ATOM 839 N N . GLY A 1 105 ? -7.188 -23.438 -13.443 1.00 50.97 105 GLY A N 1
ATOM 840 C CA . GLY A 1 105 ? -8.354 -23.912 -12.686 1.00 50.97 105 GLY A CA 1
ATOM 841 C C . GLY A 1 105 ? -9.710 -23.678 -13.363 1.00 50.97 105 GLY A C 1
ATOM 842 O O . GLY A 1 105 ? -10.710 -24.250 -12.921 1.00 50.97 105 GLY A O 1
ATOM 843 N N . ARG A 1 106 ? -9.765 -22.845 -14.411 1.00 54.28 106 ARG A N 1
ATOM 844 C CA . ARG A 1 106 ? -10.998 -22.547 -15.162 1.00 54.28 106 ARG A CA 1
ATOM 845 C C . ARG A 1 106 ? -11.320 -23.592 -16.233 1.00 54.28 106 ARG A C 1
ATOM 847 O O . ARG A 1 106 ? -12.478 -23.706 -16.620 1.00 54.28 106 ARG A O 1
ATOM 854 N N . GLU A 1 107 ? -10.359 -24.424 -16.623 1.00 49.12 107 GLU A N 1
ATOM 855 C CA . GLU A 1 107 ? -10.541 -25.493 -17.612 1.00 49.12 107 GLU A CA 1
ATOM 856 C C . GLU A 1 107 ? -10.863 -26.842 -16.948 1.00 49.12 107 GLU A C 1
ATOM 858 O O . GLU A 1 107 ? -10.195 -27.853 -17.138 1.00 49.12 107 GLU A O 1
ATOM 863 N N . ARG A 1 108 ? -11.931 -26.906 -16.145 1.00 60.91 108 ARG A N 1
ATOM 864 C CA . ARG A 1 108 ? -12.476 -28.195 -15.672 1.00 60.91 108 ARG A CA 1
ATOM 865 C C . ARG A 1 108 ? -13.526 -28.776 -16.625 1.00 60.91 108 ARG A C 1
ATOM 867 O O . ARG A 1 108 ? -14.633 -29.079 -16.186 1.00 60.91 108 ARG A O 1
ATOM 874 N N . LYS A 1 109 ? -13.164 -28.976 -17.897 1.00 51.28 109 LYS A N 1
ATOM 875 C CA . LYS A 1 109 ? -13.553 -30.112 -18.767 1.00 51.28 109 LYS A CA 1
ATOM 876 C C . LYS A 1 109 ? -13.078 -29.820 -20.195 1.00 51.28 109 LYS A C 1
ATOM 878 O O . LYS A 1 109 ? -13.618 -28.916 -20.820 1.00 51.28 109 LYS A O 1
ATOM 883 N N . SER A 1 110 ? -12.139 -30.611 -20.706 1.00 43.75 110 SER A N 1
ATOM 884 C CA . SER A 1 110 ? -12.208 -31.275 -22.021 1.00 43.75 110 SER A CA 1
ATOM 885 C C . SER A 1 110 ? -10.964 -32.154 -22.199 1.00 43.75 110 SER A C 1
ATOM 887 O O . SER A 1 110 ? -9.869 -31.660 -22.408 1.00 43.75 110 SER A O 1
ATOM 889 N N . SER A 1 111 ? -11.185 -33.459 -22.008 1.00 53.16 111 SER A N 1
ATOM 890 C CA . SER A 1 111 ? -10.580 -34.609 -22.707 1.00 53.16 111 SER A CA 1
ATOM 891 C C . SER A 1 111 ? -9.075 -34.678 -23.027 1.00 53.16 111 SER A C 1
ATOM 893 O O . SER A 1 111 ? -8.539 -33.886 -23.787 1.00 53.16 111 SER A O 1
ATOM 895 N N . SER A 1 112 ? -8.485 -35.798 -22.579 1.00 61.78 112 SER A N 1
ATOM 896 C CA . SER A 1 112 ? -7.674 -36.753 -23.363 1.00 61.78 112 SER A CA 1
ATOM 897 C C . SER A 1 112 ? -6.914 -36.207 -24.579 1.00 61.78 112 SER A C 1
ATOM 899 O O . SER A 1 112 ? -7.489 -36.059 -25.654 1.00 61.78 112 SER A O 1
ATOM 901 N N . GLY A 1 113 ? -5.594 -36.080 -24.452 1.00 45.06 113 GLY A N 1
ATOM 902 C CA . GLY A 1 113 ? -4.710 -35.899 -25.600 1.00 45.06 113 GLY A CA 1
ATOM 903 C C . GLY A 1 113 ? -3.254 -35.778 -25.180 1.00 45.06 113 GLY A C 1
ATOM 904 O O . GLY A 1 113 ? -2.844 -34.768 -24.624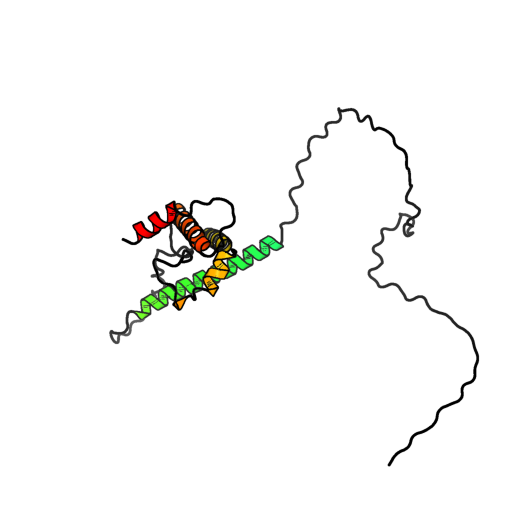 1.00 45.06 113 GLY A O 1
ATOM 905 N N . SER A 1 114 ? -2.491 -36.837 -25.426 1.00 63.03 114 SER A N 1
ATOM 906 C CA . SER A 1 114 ? -1.029 -36.843 -25.419 1.00 63.03 114 SER A CA 1
ATOM 907 C C . SER A 1 114 ? -0.477 -35.745 -26.341 1.00 63.03 114 SER A C 1
ATOM 909 O O . SER A 1 114 ? -0.925 -35.650 -27.479 1.00 63.03 114 SER A O 1
ATOM 911 N N . SER A 1 115 ? 0.495 -34.954 -25.869 1.00 51.06 115 SER A N 1
ATOM 912 C CA . SER A 1 115 ? 1.534 -34.350 -26.716 1.00 51.06 115 SER A CA 1
ATOM 913 C C . SER A 1 115 ? 2.661 -33.770 -25.855 1.00 51.06 115 SER A C 1
ATOM 915 O O . SER A 1 115 ? 2.448 -32.852 -25.064 1.00 51.06 115 SER A O 1
ATOM 917 N N . ASP A 1 116 ? 3.869 -34.309 -26.024 1.00 56.16 116 ASP A N 1
ATOM 918 C CA . ASP A 1 116 ? 5.121 -33.705 -25.571 1.00 56.16 116 ASP A CA 1
ATOM 919 C C . ASP A 1 116 ? 5.359 -32.401 -26.344 1.00 56.16 116 ASP A C 1
ATOM 921 O O . ASP A 1 116 ? 5.649 -32.411 -27.539 1.00 56.16 116 ASP A O 1
ATOM 925 N N . SER A 1 117 ? 5.262 -31.264 -25.662 1.00 47.34 117 SER A N 1
ATOM 926 C CA . SER A 1 117 ? 5.768 -29.994 -26.182 1.00 47.34 117 SER A CA 1
ATOM 927 C C . SER A 1 117 ? 6.150 -29.070 -25.030 1.00 47.34 117 SER A C 1
ATOM 929 O O . SER A 1 117 ? 5.311 -28.536 -24.304 1.00 47.34 117 SER A O 1
ATOM 931 N N . LYS A 1 118 ? 7.465 -28.911 -24.860 1.00 52.66 118 LYS A N 1
ATOM 932 C CA . LYS A 1 118 ? 8.117 -27.916 -24.007 1.00 52.66 118 LYS A CA 1
ATOM 933 C C . LYS A 1 118 ? 7.807 -26.501 -24.509 1.00 52.66 118 LYS A C 1
ATOM 935 O O . LYS A 1 118 ? 8.629 -25.963 -25.232 1.00 52.66 118 LYS A O 1
ATOM 940 N N . GLU A 1 119 ? 6.707 -25.876 -24.095 1.00 49.50 119 GLU A N 1
ATOM 941 C CA . GLU A 1 119 ? 6.602 -24.404 -24.095 1.00 49.50 119 GLU A CA 1
ATOM 942 C C . GLU A 1 119 ? 5.359 -23.887 -23.342 1.00 49.50 119 GLU A C 1
ATOM 944 O O . GLU A 1 119 ? 4.404 -23.430 -23.951 1.00 49.50 119 GLU A O 1
ATOM 949 N N . SER A 1 120 ? 5.353 -23.902 -22.004 1.00 47.03 120 SER A N 1
ATOM 950 C CA . SER A 1 120 ? 4.295 -23.201 -21.238 1.00 47.03 120 SER A CA 1
ATOM 951 C C . SER A 1 120 ? 4.838 -22.439 -20.030 1.00 47.03 120 SER A C 1
ATOM 953 O O . SER A 1 120 ? 4.284 -22.486 -18.937 1.00 47.03 120 SER A O 1
ATOM 955 N N . MET A 1 121 ? 5.941 -21.708 -20.220 1.00 51.31 121 MET A N 1
ATOM 956 C CA . MET A 1 121 ? 6.383 -20.655 -19.285 1.00 51.31 121 MET A CA 1
ATOM 957 C C . MET A 1 121 ? 5.944 -19.245 -19.736 1.00 51.31 121 MET A C 1
ATOM 959 O O . MET A 1 121 ? 6.318 -18.256 -19.109 1.00 51.31 121 MET A O 1
ATOM 963 N N . SER A 1 122 ? 5.161 -19.129 -20.818 1.00 49.97 122 SER A N 1
ATOM 964 C CA . SER A 1 122 ? 4.993 -17.873 -21.571 1.00 49.97 122 SER A CA 1
ATOM 965 C C . SER A 1 122 ? 3.700 -17.084 -21.310 1.00 49.97 122 SER A C 1
ATOM 967 O O . SER A 1 122 ? 3.542 -16.011 -21.885 1.00 49.97 122 SER A O 1
ATOM 969 N N . SER A 1 123 ? 2.797 -17.496 -20.423 1.00 51.47 123 SER A N 1
ATOM 970 C CA . SER A 1 123 ? 1.656 -16.643 -20.048 1.00 51.47 123 SER A CA 1
ATOM 971 C C . SER A 1 123 ? 1.765 -16.150 -18.608 1.00 51.47 123 SER A C 1
ATOM 973 O O . SER A 1 123 ? 0.819 -16.245 -17.830 1.00 51.47 123 SER A O 1
ATOM 975 N N . VAL A 1 124 ? 2.919 -15.594 -18.215 1.00 55.94 124 VAL A N 1
ATOM 976 C CA . VAL A 1 124 ? 2.872 -14.604 -17.130 1.00 55.94 124 VAL A CA 1
ATOM 977 C C . VAL A 1 124 ? 2.049 -13.451 -17.700 1.00 55.94 124 VAL A C 1
ATOM 979 O O . VAL A 1 124 ? 2.488 -12.869 -18.693 1.00 55.94 124 VAL A O 1
ATOM 982 N N . PRO A 1 125 ? 0.862 -13.125 -17.155 1.00 55.41 125 PRO A N 1
ATOM 983 C CA . PRO A 1 125 ? 0.080 -12.026 -17.693 1.00 55.41 125 PRO A CA 1
ATOM 984 C C . PRO A 1 125 ? 0.971 -10.784 -17.706 1.00 55.41 125 PRO A C 1
ATOM 986 O O . PRO A 1 125 ? 1.558 -10.428 -16.681 1.00 55.41 125 PRO A O 1
ATOM 989 N N . ALA A 1 126 ? 1.096 -10.151 -18.875 1.00 60.28 126 ALA A N 1
ATOM 990 C CA . ALA A 1 126 ? 1.982 -9.007 -19.123 1.00 60.28 126 ALA A CA 1
ATOM 991 C C . ALA A 1 126 ? 1.721 -7.801 -18.186 1.00 60.28 126 ALA A C 1
ATOM 993 O O . 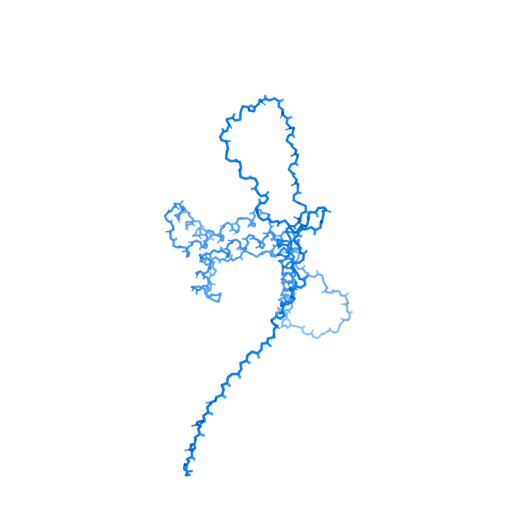ALA A 1 126 ? 2.481 -6.837 -18.162 1.00 60.28 126 ALA A O 1
ATOM 994 N N . ASP A 1 127 ? 0.670 -7.877 -17.370 1.00 76.19 127 ASP A N 1
ATOM 995 C CA . ASP A 1 127 ? 0.161 -6.840 -16.478 1.00 76.19 127 ASP A CA 1
ATOM 996 C C . ASP A 1 127 ? 0.723 -6.901 -15.033 1.00 76.19 127 ASP A C 1
ATOM 998 O O . ASP A 1 127 ? 0.175 -6.291 -14.106 1.00 76.19 127 ASP A O 1
ATOM 1002 N N . VAL A 1 128 ? 1.817 -7.642 -14.794 1.00 87.25 128 VAL A N 1
ATOM 1003 C CA . VAL A 1 128 ? 2.448 -7.765 -13.462 1.00 87.25 128 VAL A CA 1
ATOM 1004 C C . VAL A 1 128 ? 3.679 -6.861 -13.316 1.00 87.25 128 VAL A C 1
ATOM 1006 O O . VAL A 1 128 ? 4.649 -6.945 -14.070 1.00 87.25 128 VAL A O 1
ATOM 1009 N N . GLU A 1 129 ? 3.676 -6.016 -12.283 1.00 90.00 129 GLU A N 1
ATOM 1010 C CA . GLU A 1 129 ? 4.825 -5.204 -11.885 1.00 90.00 129 GLU A CA 1
ATOM 1011 C C . GLU A 1 129 ? 5.961 -6.103 -11.382 1.00 90.00 129 GLU A C 1
ATOM 1013 O O . GLU A 1 129 ? 5.810 -6.809 -10.385 1.00 90.00 129 GLU A O 1
ATOM 1018 N N . THR A 1 130 ? 7.091 -6.081 -12.091 1.00 89.44 130 THR A N 1
ATOM 1019 C CA . THR A 1 130 ? 8.279 -6.895 -11.775 1.00 89.44 130 THR A CA 1
ATOM 1020 C C . THR A 1 130 ? 9.446 -6.043 -11.269 1.00 89.44 130 THR A C 1
ATOM 1022 O O . THR A 1 130 ? 10.365 -6.590 -10.670 1.00 89.44 130 THR A O 1
ATOM 1025 N N . ASP A 1 131 ? 9.405 -4.718 -11.454 1.00 92.19 131 ASP A N 1
ATOM 1026 C CA . ASP A 1 131 ? 10.454 -3.820 -10.965 1.00 92.19 131 ASP A CA 1
ATOM 1027 C C . ASP A 1 131 ? 10.483 -3.804 -9.430 1.00 92.19 131 ASP A C 1
ATOM 1029 O O . ASP A 1 131 ? 9.569 -3.313 -8.761 1.00 92.19 131 ASP A O 1
ATOM 1033 N N . GLU A 1 132 ? 11.564 -4.344 -8.880 1.00 92.69 132 GLU A N 1
ATOM 1034 C CA . GLU A 1 132 ? 11.793 -4.467 -7.448 1.00 92.69 132 GLU A CA 1
ATOM 1035 C C . GLU A 1 132 ? 11.817 -3.109 -6.740 1.00 92.69 132 GLU A C 1
ATOM 1037 O O . GLU A 1 132 ? 11.191 -2.951 -5.691 1.00 92.69 132 GLU A O 1
ATOM 1042 N N . SER A 1 133 ? 12.461 -2.099 -7.329 1.00 92.62 133 SER A N 1
ATOM 1043 C CA . SER A 1 133 ? 12.563 -0.760 -6.738 1.00 92.62 133 SER A CA 1
ATOM 1044 C C . SER A 1 133 ? 11.182 -0.111 -6.588 1.00 92.62 133 SER A C 1
ATOM 1046 O O . SER A 1 133 ? 10.859 0.512 -5.568 1.00 92.62 133 SER A O 1
ATOM 1048 N N . VAL A 1 134 ? 10.313 -0.326 -7.580 1.00 95.06 134 VAL A N 1
ATOM 1049 C CA . VAL A 1 134 ? 8.920 0.117 -7.555 1.00 95.06 134 VAL A CA 1
ATOM 1050 C C . VAL A 1 134 ? 8.154 -0.643 -6.481 1.00 95.06 134 VAL A C 1
ATOM 1052 O O . VAL A 1 134 ? 7.469 -0.011 -5.678 1.00 95.06 134 VAL A O 1
ATOM 1055 N N . LEU A 1 135 ? 8.278 -1.970 -6.418 1.00 95.69 135 LEU A N 1
ATOM 1056 C CA . LEU A 1 135 ? 7.585 -2.785 -5.417 1.00 95.69 135 LEU A CA 1
ATOM 1057 C C . LEU A 1 135 ? 7.985 -2.418 -3.982 1.00 95.69 135 LEU A C 1
ATOM 1059 O O . LEU A 1 135 ? 7.108 -2.338 -3.119 1.00 95.69 135 LEU A O 1
ATOM 1063 N N . MET A 1 136 ? 9.265 -2.140 -3.737 1.00 95.56 136 MET A N 1
ATOM 1064 C CA . MET A 1 136 ? 9.783 -1.674 -2.448 1.00 95.56 136 MET A CA 1
ATOM 1065 C C . MET A 1 136 ? 9.179 -0.325 -2.058 1.00 95.56 136 MET A C 1
ATOM 1067 O O . MET A 1 136 ? 8.597 -0.186 -0.979 1.00 95.56 136 MET A O 1
ATOM 1071 N N . ARG A 1 137 ? 9.199 0.654 -2.972 1.00 96.38 137 ARG A N 1
ATOM 1072 C CA . ARG A 1 137 ? 8.569 1.966 -2.752 1.00 96.38 137 ARG A CA 1
ATOM 1073 C C . ARG A 1 137 ? 7.073 1.839 -2.453 1.00 96.38 137 ARG A C 1
ATOM 1075 O O . ARG A 1 137 ? 6.579 2.434 -1.495 1.00 96.38 137 ARG A O 1
ATOM 1082 N N . ARG A 1 138 ? 6.355 1.037 -3.247 1.00 97.00 138 ARG A N 1
ATOM 1083 C CA . ARG A 1 138 ? 4.921 0.761 -3.066 1.00 97.00 138 ARG A CA 1
ATOM 1084 C C . ARG A 1 138 ? 4.648 0.095 -1.716 1.00 97.00 138 ARG A C 1
ATOM 1086 O O . ARG A 1 138 ? 3.708 0.481 -1.024 1.00 97.00 138 ARG A O 1
ATOM 1093 N N . GLN A 1 139 ? 5.475 -0.870 -1.313 1.00 96.19 139 GLN A N 1
ATOM 1094 C CA . GLN A 1 139 ? 5.352 -1.531 -0.016 1.00 96.19 139 GLN A CA 1
ATOM 1095 C C . GLN A 1 139 ? 5.571 -0.555 1.141 1.00 96.19 139 GLN A C 1
ATOM 1097 O O . GLN A 1 139 ? 4.799 -0.580 2.096 1.00 96.19 139 GLN A O 1
ATOM 1102 N N . LYS A 1 140 ? 6.557 0.340 1.044 1.00 95.88 140 LYS A N 1
ATOM 1103 C CA . LYS A 1 140 ? 6.798 1.386 2.046 1.00 95.88 140 LYS A CA 1
ATOM 1104 C C . LYS A 1 140 ? 5.591 2.319 2.200 1.00 95.88 140 LYS A C 1
ATOM 1106 O O . LYS A 1 140 ? 5.162 2.577 3.320 1.00 95.88 140 LYS A O 1
ATOM 1111 N N . GLN A 1 141 ? 4.969 2.742 1.096 1.00 96.75 141 GLN A N 1
ATOM 1112 C CA . GLN A 1 141 ? 3.728 3.534 1.136 1.00 96.75 141 GLN A CA 1
ATOM 1113 C C . GLN A 1 141 ? 2.560 2.768 1.781 1.00 96.75 141 GLN A C 1
ATOM 1115 O O . GLN A 1 141 ? 1.805 3.347 2.561 1.00 96.75 141 GLN A O 1
ATOM 1120 N N . ILE A 1 142 ? 2.429 1.465 1.504 1.00 96.94 142 ILE A N 1
ATOM 1121 C CA . ILE A 1 142 ? 1.445 0.609 2.182 1.00 96.94 142 ILE A CA 1
ATOM 1122 C C . ILE A 1 142 ? 1.739 0.533 3.684 1.00 96.94 142 ILE A C 1
ATOM 1124 O O . ILE A 1 142 ? 0.815 0.653 4.484 1.00 96.94 142 ILE A O 1
ATOM 1128 N N . ASN A 1 143 ? 3.003 0.355 4.077 1.00 96.12 143 ASN A N 1
ATOM 1129 C CA . ASN A 1 143 ? 3.402 0.286 5.484 1.00 96.12 143 ASN A CA 1
ATOM 1130 C C . ASN A 1 143 ? 3.024 1.566 6.233 1.00 96.12 143 ASN A C 1
ATOM 1132 O O . ASN A 1 143 ? 2.483 1.470 7.326 1.00 96.12 143 ASN A O 1
ATOM 1136 N N . TYR A 1 144 ? 3.210 2.742 5.628 1.00 94.75 144 TYR A N 1
ATOM 1137 C CA . TYR A 1 144 ? 2.789 4.005 6.238 1.00 94.75 144 TYR A CA 1
ATOM 1138 C C . TYR A 1 144 ? 1.283 4.103 6.481 1.00 94.75 144 TYR A C 1
ATOM 1140 O O . TYR A 1 144 ? 0.879 4.686 7.475 1.00 94.75 144 TYR A O 1
ATOM 1148 N N . GLY A 1 145 ? 0.446 3.541 5.605 1.00 94.44 145 GLY A N 1
ATOM 1149 C CA . GLY A 1 145 ? -0.998 3.487 5.861 1.00 94.44 145 GLY A CA 1
ATOM 1150 C C . GLY A 1 145 ? -1.372 2.453 6.924 1.00 94.44 145 GLY A C 1
ATOM 1151 O O . GLY A 1 145 ? -2.248 2.701 7.745 1.00 94.44 145 GLY A O 1
ATOM 1152 N N . LYS A 1 146 ? -0.698 1.296 6.932 1.00 95.06 146 LYS A N 1
ATOM 1153 C CA . LYS A 1 146 ? -0.968 0.222 7.899 1.00 95.06 146 LYS A CA 1
ATOM 1154 C C . LYS A 1 146 ? -0.471 0.528 9.307 1.00 95.06 146 LYS A C 1
ATOM 1156 O O . LYS A 1 146 ? -1.040 0.007 10.251 1.00 95.06 146 LYS A O 1
ATOM 1161 N N . ASN A 1 147 ? 0.568 1.345 9.438 1.00 94.62 147 ASN A N 1
ATOM 1162 C CA . ASN A 1 147 ? 1.101 1.789 10.720 1.00 94.62 147 ASN A CA 1
ATOM 1163 C C . ASN A 1 147 ? 0.298 2.986 11.263 1.00 94.62 147 ASN A C 1
ATOM 1165 O O . ASN A 1 147 ? 0.858 4.045 11.533 1.00 94.62 147 ASN A O 1
ATOM 1169 N N . THR A 1 148 ? -1.028 2.848 11.320 1.00 93.00 148 THR A N 1
ATOM 1170 C CA . THR A 1 148 ? -1.946 3.866 11.847 1.00 93.00 148 THR A CA 1
ATOM 1171 C C . THR A 1 148 ? -2.949 3.212 12.789 1.00 93.00 148 THR A C 1
ATOM 1173 O O . THR A 1 148 ? -3.403 2.093 12.543 1.00 93.00 148 THR A O 1
ATOM 1176 N N . ILE A 1 149 ? -3.341 3.931 13.845 1.00 90.62 149 ILE A N 1
ATOM 1177 C CA . ILE A 1 149 ? -4.337 3.459 14.824 1.00 90.62 149 ILE A CA 1
ATOM 1178 C C . ILE A 1 149 ? -5.671 3.158 14.127 1.00 90.62 149 ILE A C 1
ATOM 1180 O O . ILE A 1 149 ? -6.332 2.163 14.430 1.00 90.62 149 ILE A O 1
ATOM 1184 N N . ALA A 1 150 ? -6.037 3.986 13.148 1.00 91.19 150 ALA A N 1
ATOM 1185 C CA . ALA A 1 150 ? -7.234 3.807 12.342 1.00 91.19 150 ALA A CA 1
ATOM 1186 C C . ALA A 1 150 ? -7.230 2.466 11.579 1.00 91.19 150 ALA A C 1
ATOM 1188 O O . ALA A 1 150 ? -8.229 1.745 11.578 1.00 91.19 150 ALA A O 1
ATOM 1189 N N . TYR A 1 151 ? -6.092 2.067 10.992 1.00 92.69 151 TYR A N 1
ATOM 1190 C CA . TYR A 1 151 ? -5.969 0.763 10.333 1.00 92.69 151 TYR A CA 1
ATOM 1191 C C . TYR A 1 151 ? -6.105 -0.402 11.323 1.00 92.69 151 TYR A C 1
ATOM 1193 O O . TYR A 1 151 ? -6.777 -1.388 11.010 1.00 92.69 151 TYR A O 1
ATOM 1201 N N . ASP A 1 152 ? -5.520 -0.287 12.517 1.00 92.56 152 ASP A N 1
ATOM 1202 C CA . ASP A 1 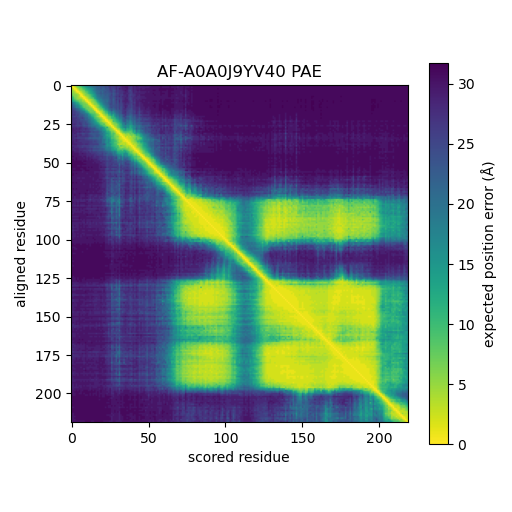152 ? -5.612 -1.317 13.557 1.00 92.56 152 ASP A CA 1
ATOM 1203 C C . ASP A 1 152 ? -7.046 -1.528 14.053 1.00 92.56 152 ASP A C 1
ATOM 1205 O O . ASP A 1 152 ? -7.457 -2.663 14.308 1.00 92.56 152 ASP A O 1
ATOM 1209 N N . ARG A 1 153 ? -7.833 -0.455 14.168 1.00 91.06 153 ARG A N 1
ATOM 1210 C CA . ARG A 1 153 ? -9.264 -0.539 14.491 1.00 91.06 153 ARG A CA 1
ATOM 1211 C C . ARG A 1 153 ? -10.060 -1.134 13.341 1.00 91.06 153 ARG A C 1
ATOM 1213 O O . ARG A 1 153 ? -10.774 -2.110 13.552 1.00 91.06 153 ARG A O 1
ATOM 1220 N N . TYR A 1 154 ? -9.836 -0.657 12.116 1.00 90.56 154 TYR A N 1
ATOM 1221 C CA . TYR A 1 154 ? -10.492 -1.180 10.917 1.00 90.56 154 TYR A CA 1
ATOM 1222 C C . TYR A 1 154 ? -10.348 -2.704 10.782 1.00 90.56 154 TYR A C 1
ATOM 1224 O O . TYR A 1 154 ? -11.321 -3.401 10.497 1.00 90.56 154 TYR A O 1
ATOM 1232 N N . ILE A 1 155 ? -9.150 -3.261 10.998 1.00 93.19 155 ILE A N 1
ATOM 1233 C CA . ILE A 1 155 ? -8.957 -4.715 10.885 1.00 93.19 155 ILE A CA 1
ATOM 1234 C C . ILE A 1 155 ? -9.610 -5.513 12.021 1.00 93.19 155 ILE A C 1
ATOM 1236 O O . ILE A 1 155 ? -9.920 -6.684 11.798 1.00 93.19 155 ILE A O 1
ATOM 1240 N N . LYS A 1 156 ? -9.794 -4.909 13.203 1.00 90.69 156 LYS A N 1
ATOM 1241 C CA . LYS A 1 156 ? -10.467 -5.524 14.357 1.00 90.69 156 LYS A CA 1
ATOM 1242 C C . LYS A 1 156 ? -11.983 -5.498 14.190 1.00 90.69 156 LYS A C 1
ATOM 1244 O O . LYS A 1 156 ? -12.630 -6.509 14.431 1.00 90.69 156 LYS A O 1
ATOM 1249 N N . GLU A 1 157 ? -12.526 -4.369 13.746 1.00 89.19 157 GLU A N 1
ATOM 1250 C CA . GLU A 1 157 ? -13.964 -4.169 13.548 1.00 89.19 157 GLU A CA 1
ATOM 1251 C C . GLU A 1 157 ? -14.488 -4.885 12.302 1.00 89.19 157 GLU A C 1
ATOM 1253 O O . GLU A 1 157 ? -15.567 -5.473 12.335 1.00 89.19 157 GLU A O 1
ATOM 1258 N N . VAL A 1 158 ? -13.716 -4.883 11.206 1.00 89.44 158 VAL A N 1
ATOM 1259 C CA . VAL A 1 158 ? -14.135 -5.462 9.922 1.00 89.44 158 VAL A CA 1
ATOM 1260 C C . VAL A 1 158 ? -13.185 -6.589 9.477 1.00 89.44 158 VAL A C 1
ATOM 1262 O O . VAL A 1 158 ? -12.226 -6.372 8.705 1.00 89.44 158 VAL A O 1
ATOM 1265 N N . PRO A 1 159 ? -13.462 -7.841 9.902 1.00 92.19 159 PRO A N 1
ATOM 1266 C CA . PRO A 1 159 ? -12.768 -9.032 9.428 1.00 92.19 159 PRO A CA 1
ATOM 1267 C C . PRO A 1 159 ? -12.766 -9.142 7.903 1.00 92.19 159 PRO A C 1
ATOM 1269 O O . PRO A 1 159 ? -13.726 -8.783 7.223 1.00 92.19 159 PRO A O 1
ATOM 1272 N N . ARG A 1 160 ? -11.690 -9.699 7.333 1.00 87.44 160 ARG A N 1
ATOM 1273 C CA . ARG A 1 160 ? -11.466 -9.710 5.875 1.00 87.44 160 ARG A CA 1
ATOM 1274 C C . ARG A 1 160 ? -12.609 -10.335 5.065 1.00 87.44 160 ARG A C 1
ATOM 1276 O O . ARG A 1 160 ? -12.859 -9.875 3.958 1.00 87.44 160 ARG A O 1
ATOM 1283 N N . HIS A 1 161 ? -13.261 -11.370 5.587 1.00 87.69 161 HIS A N 1
ATOM 1284 C CA . HIS A 1 161 ? -14.364 -12.064 4.912 1.00 87.69 161 HIS A CA 1
ATOM 1285 C C . HIS A 1 161 ? -15.704 -11.313 4.997 1.00 87.69 161 HIS A C 1
ATOM 1287 O O . HIS A 1 161 ? -16.606 -11.635 4.235 1.00 87.69 161 HIS A O 1
ATOM 1293 N N . LEU A 1 162 ? -15.827 -10.311 5.876 1.00 88.44 162 LEU A N 1
ATOM 1294 C CA . LEU A 1 162 ? -17.015 -9.451 5.994 1.00 88.44 162 LEU A CA 1
ATOM 1295 C C . LEU A 1 162 ? -16.873 -8.131 5.223 1.00 88.44 162 LEU A C 1
ATOM 1297 O O . LEU A 1 162 ? -17.814 -7.345 5.150 1.00 88.44 162 LEU A O 1
ATOM 1301 N N . ARG A 1 163 ? -15.701 -7.867 4.633 1.00 90.75 163 ARG A N 1
ATOM 1302 C CA . ARG A 1 163 ? -15.447 -6.619 3.908 1.00 90.75 163 ARG A CA 1
ATOM 1303 C C . ARG A 1 163 ? -16.251 -6.563 2.617 1.00 90.75 163 ARG A C 1
ATOM 1305 O O . ARG A 1 163 ? -15.953 -7.268 1.656 1.00 90.75 163 ARG A O 1
ATOM 1312 N N . GLN A 1 164 ? -17.214 -5.655 2.592 1.00 84.12 164 GLN A N 1
ATOM 1313 C CA . GLN A 1 164 ? -17.986 -5.304 1.406 1.00 84.12 164 GLN A CA 1
ATOM 1314 C C . GLN A 1 164 ? -17.186 -4.413 0.432 1.00 84.12 164 GLN A C 1
ATOM 1316 O O . GLN A 1 164 ? -16.542 -3.454 0.880 1.00 84.12 164 GLN A O 1
ATOM 1321 N N . PRO A 1 165 ? -17.203 -4.715 -0.883 1.00 83.94 165 PRO A N 1
ATOM 1322 C CA . PRO A 1 165 ? -16.629 -3.848 -1.909 1.00 83.94 165 PRO A CA 1
ATOM 1323 C C . PRO A 1 165 ? -17.416 -2.532 -2.006 1.00 83.94 165 PRO A C 1
ATOM 1325 O O . PRO A 1 165 ? -18.616 -2.512 -1.766 1.00 83.94 165 PRO A O 1
ATOM 1328 N N . GLY A 1 166 ? -16.738 -1.432 -2.340 1.00 78.06 166 GLY A N 1
ATOM 1329 C CA . GLY A 1 166 ? -17.345 -0.096 -2.445 1.00 78.06 166 GLY A CA 1
ATOM 1330 C C . GLY A 1 166 ? -17.386 0.676 -1.123 1.00 78.06 166 GLY A C 1
ATOM 1331 O O . GLY A 1 166 ? -17.112 1.868 -1.118 1.00 78.06 166 GLY A O 1
ATOM 1332 N N . ILE A 1 167 ? -17.612 -0.011 -0.001 1.00 82.62 167 ILE A N 1
ATOM 1333 C CA . ILE A 1 167 ? -17.696 0.625 1.325 1.00 82.62 167 ILE A CA 1
ATOM 1334 C C . ILE A 1 167 ? -16.354 0.573 2.062 1.00 82.62 167 ILE A C 1
ATOM 1336 O O . ILE A 1 167 ? -15.876 1.578 2.579 1.00 82.62 167 ILE A O 1
ATOM 1340 N N . HIS A 1 168 ? -15.715 -0.600 2.114 1.00 88.19 168 HIS A N 1
ATOM 1341 C CA . HIS A 1 168 ? -14.514 -0.769 2.930 1.00 88.19 168 HIS A CA 1
ATOM 1342 C C . HIS A 1 168 ? -13.223 -0.472 2.157 1.00 88.19 168 HIS A C 1
ATOM 1344 O O . HIS A 1 168 ? -13.030 -0.990 1.047 1.00 88.19 168 HIS A O 1
ATOM 1350 N N . PRO A 1 169 ? -12.266 0.265 2.760 1.00 90.81 169 PRO A N 1
ATOM 1351 C CA . PRO A 1 169 ? -11.001 0.571 2.115 1.00 90.81 1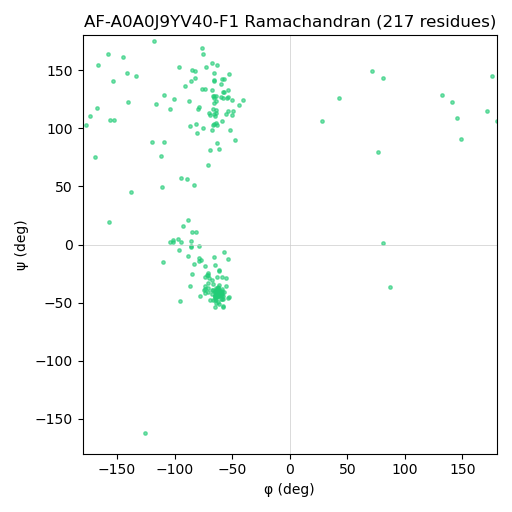69 PRO A CA 1
ATOM 1352 C C . PRO A 1 169 ? -10.200 -0.703 1.855 1.00 90.81 169 PRO A C 1
ATOM 1354 O O . PRO A 1 169 ? -9.922 -1.512 2.751 1.00 90.81 169 PRO A O 1
ATOM 1357 N N . ARG A 1 170 ? -9.768 -0.873 0.605 1.00 91.44 170 ARG A N 1
ATOM 1358 C CA . ARG A 1 170 ? -8.944 -2.003 0.178 1.00 91.44 170 ARG A CA 1
ATOM 1359 C C . ARG A 1 170 ? -7.530 -1.536 -0.129 1.00 91.44 170 ARG A C 1
ATOM 1361 O O . ARG A 1 170 ? -7.332 -0.629 -0.927 1.00 91.44 170 ARG A O 1
ATOM 1368 N N . THR A 1 171 ? -6.545 -2.211 0.463 1.00 95.06 171 THR A N 1
ATOM 1369 C CA . THR A 1 171 ? -5.132 -1.928 0.192 1.00 95.06 171 THR A CA 1
ATOM 1370 C C . THR A 1 171 ? -4.835 -2.083 -1.308 1.00 95.06 171 THR A C 1
ATOM 1372 O O . THR A 1 171 ? -5.125 -3.154 -1.863 1.00 95.06 171 THR A O 1
ATOM 1375 N N . PRO A 1 172 ? -4.250 -1.062 -1.964 1.00 94.69 172 PRO A N 1
ATOM 1376 C CA . PRO A 1 172 ? -3.870 -1.132 -3.372 1.00 94.69 172 PRO A CA 1
ATOM 1377 C C . PRO A 1 172 ? -2.922 -2.303 -3.661 1.00 94.69 172 PRO A C 1
ATOM 1379 O O . PRO A 1 172 ? -2.044 -2.635 -2.860 1.00 94.69 172 PRO A O 1
ATOM 1382 N N . ASN A 1 173 ? -3.093 -2.955 -4.813 1.00 94.06 173 ASN A N 1
ATOM 1383 C CA . ASN A 1 173 ? -2.280 -4.116 -5.176 1.00 94.06 173 ASN A CA 1
ATOM 1384 C C . ASN A 1 173 ? -0.930 -3.674 -5.755 1.00 94.06 173 ASN A C 1
ATOM 1386 O O . ASN A 1 173 ? -0.847 -3.302 -6.923 1.00 94.06 173 ASN A O 1
ATOM 1390 N N . LYS A 1 174 ? 0.143 -3.775 -4.964 1.00 94.00 174 LYS A N 1
ATOM 1391 C CA . LYS A 1 174 ? 1.493 -3.380 -5.396 1.00 94.00 174 LYS A CA 1
ATOM 1392 C C . LYS A 1 174 ? 2.037 -4.163 -6.597 1.00 94.00 174 LYS A C 1
ATOM 1394 O O . LYS A 1 174 ? 2.889 -3.619 -7.287 1.00 94.00 174 LYS A O 1
ATOM 1399 N N . PHE A 1 175 ? 1.545 -5.374 -6.874 1.00 93.62 175 PHE A N 1
ATOM 1400 C CA . PHE A 1 175 ? 2.024 -6.225 -7.974 1.00 93.62 175 PHE A CA 1
ATOM 1401 C C . PHE A 1 175 ? 1.322 -5.980 -9.308 1.00 93.62 175 PHE A C 1
ATOM 1403 O O . PHE A 1 175 ? 1.742 -6.529 -10.320 1.00 93.62 175 PHE A O 1
ATOM 1410 N N . LYS A 1 176 ? 0.240 -5.199 -9.335 1.00 92.44 176 LYS A N 1
ATOM 1411 C CA . LYS A 1 176 ? -0.427 -4.850 -10.591 1.00 92.44 176 LYS A CA 1
ATOM 1412 C C . LYS A 1 176 ? 0.301 -3.679 -11.256 1.00 92.44 176 LYS A C 1
ATOM 1414 O O . L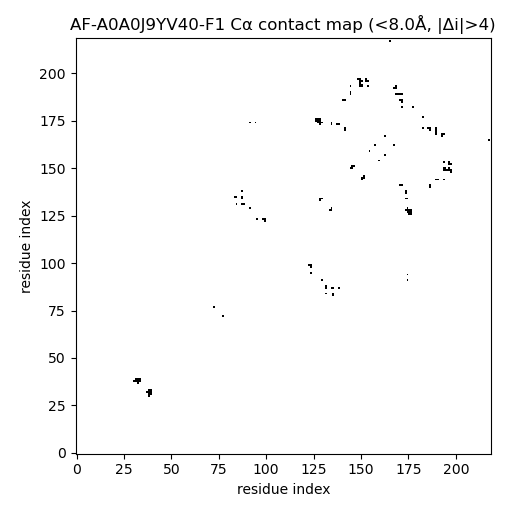YS A 1 176 ? 0.794 -2.785 -10.560 1.00 92.44 176 LYS A O 1
ATOM 1419 N N . LYS A 1 177 ? 0.393 -3.673 -12.586 1.00 93.25 177 LYS A N 1
ATOM 1420 C CA . LYS A 1 177 ? 0.901 -2.510 -13.319 1.00 93.25 177 LYS A CA 1
ATOM 1421 C C . LYS A 1 177 ? -0.058 -1.330 -13.141 1.00 93.25 177 LYS A C 1
ATOM 1423 O O . LYS A 1 177 ? -1.261 -1.431 -13.354 1.00 93.25 177 LYS A O 1
ATOM 1428 N N . TYR A 1 178 ? 0.503 -0.202 -12.721 1.00 93.12 178 TYR A N 1
ATOM 1429 C CA . TYR A 1 178 ? -0.190 1.077 -12.600 1.00 93.12 178 TYR A CA 1
ATOM 1430 C C . TYR A 1 178 ? 0.754 2.186 -13.048 1.00 93.12 178 TYR A C 1
ATOM 1432 O O . TYR A 1 178 ? 1.960 2.116 -12.795 1.00 93.12 178 TYR A O 1
ATOM 1440 N N . SER A 1 179 ? 0.204 3.253 -13.632 1.00 94.62 179 SER A N 1
ATOM 1441 C CA . SER A 1 179 ? 0.967 4.490 -13.794 1.00 94.62 179 SER A CA 1
ATOM 1442 C C . SER A 1 179 ? 1.338 5.060 -12.422 1.00 94.62 179 SER A C 1
ATOM 1444 O O . SER A 1 179 ? 0.643 4.835 -11.425 1.00 94.62 179 SER A O 1
ATOM 1446 N N . ARG A 1 180 ? 2.422 5.841 -12.358 1.00 94.94 180 ARG A N 1
ATOM 1447 C CA . ARG A 1 180 ? 2.858 6.483 -11.108 1.00 94.94 180 ARG A CA 1
ATOM 1448 C C . ARG A 1 180 ? 1.733 7.297 -10.457 1.00 94.94 180 ARG A C 1
ATOM 1450 O O . ARG A 1 180 ? 1.497 7.159 -9.262 1.00 94.94 180 ARG A O 1
ATOM 1457 N N . ARG A 1 181 ? 1.018 8.094 -11.258 1.00 96.44 181 ARG A N 1
ATOM 1458 C CA . ARG A 1 181 ? -0.083 8.951 -10.790 1.00 96.44 181 ARG A CA 1
ATOM 1459 C C . ARG A 1 181 ? -1.285 8.137 -10.310 1.00 96.44 181 ARG A C 1
ATOM 1461 O O . ARG A 1 181 ? -1.835 8.436 -9.258 1.00 96.44 181 ARG A O 1
ATOM 1468 N N . SER A 1 182 ? -1.652 7.078 -11.036 1.00 95.06 182 SER A N 1
ATOM 1469 C CA . SER A 1 182 ? -2.742 6.178 -10.634 1.00 95.06 182 SER A CA 1
ATOM 1470 C C . SER A 1 182 ? -2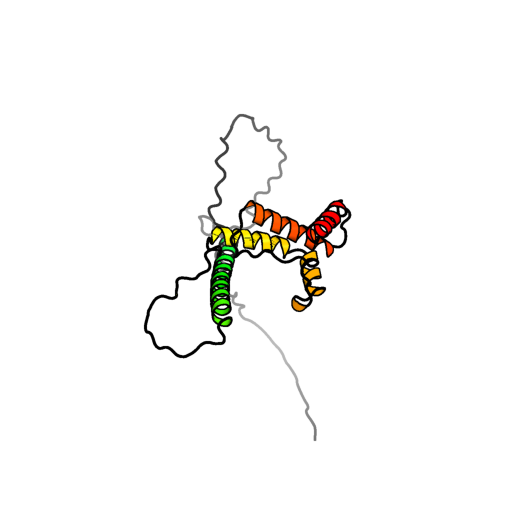.447 5.490 -9.301 1.00 95.06 182 SER A C 1
ATOM 1472 O O . SER A 1 182 ? -3.328 5.376 -8.451 1.00 95.06 182 SER A O 1
ATOM 1474 N N . TRP A 1 183 ? -1.204 5.049 -9.098 1.00 97.00 183 TRP A N 1
ATOM 1475 C CA . TRP A 1 183 ? -0.785 4.439 -7.842 1.00 97.00 183 TRP A CA 1
ATOM 1476 C C . TRP A 1 183 ? -0.866 5.421 -6.666 1.00 97.00 183 TRP A C 1
ATOM 1478 O O . TRP A 1 183 ? -1.473 5.105 -5.643 1.00 97.00 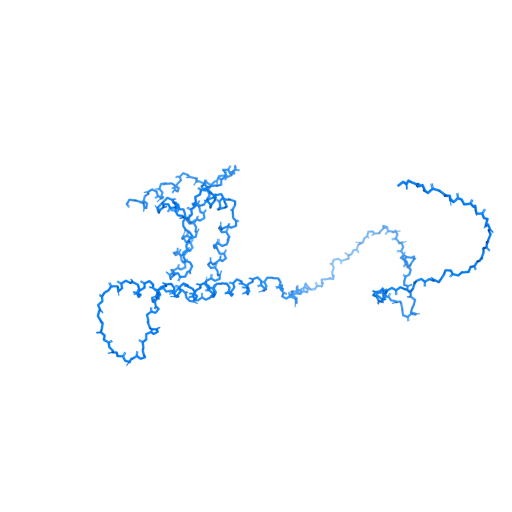183 TRP A O 1
ATOM 1488 N N . ASP A 1 184 ? -0.290 6.615 -6.819 1.00 96.00 184 ASP A N 1
ATOM 1489 C CA . ASP A 1 184 ? -0.282 7.619 -5.753 1.00 96.00 184 ASP A CA 1
ATOM 1490 C C . ASP A 1 184 ? -1.714 8.056 -5.385 1.00 96.00 184 ASP A C 1
ATOM 1492 O O . ASP A 1 184 ? -2.024 8.188 -4.201 1.00 96.00 184 ASP A O 1
ATOM 1496 N N . GLN A 1 185 ? -2.616 8.173 -6.369 1.00 95.00 185 GLN A N 1
ATOM 1497 C CA . GLN A 1 185 ? -4.029 8.472 -6.122 1.00 95.00 185 GLN A CA 1
ATOM 1498 C C . GLN A 1 185 ? -4.729 7.357 -5.336 1.00 95.00 185 GLN A C 1
ATOM 1500 O O . GLN A 1 185 ? -5.431 7.637 -4.367 1.00 95.00 185 GLN A O 1
ATOM 1505 N N . GLN A 1 186 ? -4.511 6.091 -5.703 1.00 95.50 186 GLN A N 1
ATOM 1506 C CA . GLN A 1 186 ? -5.065 4.953 -4.962 1.00 95.50 186 GLN A CA 1
ATOM 1507 C C . GLN A 1 186 ? -4.571 4.924 -3.512 1.00 95.50 186 GLN A C 1
ATOM 1509 O O . GLN A 1 186 ? -5.357 4.663 -2.606 1.00 95.50 186 GLN A O 1
ATOM 1514 N N . ILE A 1 187 ? -3.288 5.217 -3.273 1.00 96.25 187 ILE A N 1
ATOM 1515 C CA . ILE A 1 187 ? -2.733 5.312 -1.917 1.00 96.25 187 ILE A CA 1
ATOM 1516 C C . ILE A 1 187 ? -3.360 6.472 -1.146 1.00 96.25 187 ILE A C 1
ATOM 1518 O O . ILE A 1 187 ? -3.724 6.286 0.014 1.00 96.25 187 ILE A O 1
ATOM 1522 N N . LYS A 1 188 ? -3.514 7.644 -1.773 1.00 93.75 188 LYS A N 1
ATOM 1523 C CA . LYS A 1 188 ? -4.153 8.809 -1.151 1.00 93.75 188 LYS A CA 1
ATOM 1524 C C . LYS A 1 188 ? -5.580 8.477 -0.716 1.00 93.75 188 LYS A C 1
ATOM 1526 O O . LYS A 1 188 ? -5.891 8.615 0.461 1.00 93.75 188 LYS A O 1
ATOM 1531 N N . LEU A 1 189 ? -6.405 7.974 -1.636 1.00 92.94 189 LEU A N 1
ATOM 1532 C CA . LEU A 1 189 ? -7.793 7.598 -1.352 1.00 92.94 189 LEU A CA 1
ATOM 1533 C C . LEU A 1 189 ? -7.882 6.516 -0.275 1.00 92.94 189 LEU A C 1
ATOM 1535 O O . LEU A 1 189 ? -8.689 6.622 0.640 1.00 92.94 189 LEU A O 1
ATOM 1539 N N . TRP A 1 190 ? -7.020 5.499 -0.348 1.00 94.69 190 TRP A N 1
ATOM 1540 C CA . TRP A 1 190 ? -6.988 4.429 0.643 1.00 94.69 190 TRP A CA 1
ATOM 1541 C C . TRP A 1 190 ? -6.654 4.948 2.046 1.00 94.69 190 TRP A C 1
ATOM 1543 O O . TRP A 1 190 ? -7.330 4.571 2.997 1.00 94.69 190 TRP A O 1
ATOM 1553 N N . LYS A 1 191 ? -5.655 5.829 2.182 1.00 92.75 191 LYS A N 1
ATOM 1554 C CA . LYS A 1 191 ? -5.301 6.437 3.473 1.00 92.75 191 LYS A CA 1
ATOM 1555 C C . LYS A 1 191 ? -6.421 7.321 4.019 1.00 92.75 191 LYS A C 1
ATOM 1557 O O . LYS A 1 191 ? -6.738 7.204 5.193 1.00 92.75 191 LYS A O 1
ATOM 1562 N N . VAL A 1 192 ? -7.039 8.151 3.176 1.00 90.19 192 VAL A N 1
ATOM 1563 C CA . VAL A 1 192 ? -8.178 8.998 3.576 1.00 90.19 192 VAL A CA 1
ATOM 1564 C C . VAL A 1 192 ? -9.334 8.138 4.080 1.00 90.19 192 VAL A C 1
ATOM 1566 O O . VAL A 1 192 ? -9.848 8.378 5.164 1.00 90.19 192 VAL A O 1
ATOM 1569 N N . ALA A 1 193 ? -9.687 7.081 3.348 1.00 89.69 193 ALA A N 1
ATOM 1570 C CA . ALA A 1 193 ? -10.764 6.183 3.745 1.00 89.69 193 ALA A CA 1
ATOM 1571 C C . ALA A 1 193 ? -10.481 5.437 5.063 1.00 89.69 193 ALA A C 1
ATOM 1573 O O . ALA A 1 193 ? -11.418 5.092 5.771 1.00 89.69 193 ALA A O 1
ATOM 1574 N N . LEU A 1 194 ? -9.213 5.196 5.424 1.00 90.94 194 LEU A N 1
ATOM 1575 C CA . LEU A 1 194 ? -8.874 4.592 6.718 1.00 90.94 194 LEU A CA 1
ATOM 1576 C C . LEU A 1 194 ? -9.176 5.508 7.905 1.00 90.94 194 LEU A C 1
ATOM 1578 O O . LEU A 1 194 ? -9.518 4.988 8.961 1.00 90.94 194 LEU A O 1
ATOM 1582 N N . HIS A 1 195 ? -9.102 6.833 7.746 1.00 87.31 195 HIS A N 1
ATOM 1583 C CA . HIS A 1 195 ? -9.367 7.774 8.841 1.00 87.31 195 HIS A CA 1
ATOM 1584 C C . HIS A 1 195 ? -10.818 7.757 9.335 1.00 87.31 195 HIS A C 1
ATOM 1586 O O . HIS A 1 195 ? -11.082 8.279 10.409 1.00 87.31 195 HIS A O 1
ATOM 1592 N N . PHE A 1 196 ? -11.742 7.095 8.630 1.00 84.50 196 PHE A N 1
ATOM 1593 C CA . PHE A 1 196 ? -13.089 6.836 9.147 1.00 84.50 196 PHE A CA 1
ATOM 1594 C C . PHE A 1 196 ? -13.084 6.098 10.501 1.00 84.50 196 PHE A C 1
ATOM 1596 O O . PHE A 1 196 ? -13.985 6.287 11.309 1.00 84.50 196 PHE A O 1
ATOM 1603 N N . TRP A 1 197 ? -12.054 5.285 10.761 1.00 85.12 197 TRP A N 1
ATOM 1604 C CA . TRP A 1 197 ? -11.878 4.542 12.014 1.00 85.12 197 TRP A CA 1
ATOM 1605 C C . TRP A 1 197 ? -10.991 5.262 13.046 1.00 85.12 197 TRP A C 1
ATOM 1607 O O . TRP A 1 197 ? -10.721 4.720 14.123 1.00 85.12 197 TRP A O 1
ATOM 1617 N N . ASP A 1 198 ? -10.513 6.468 12.739 1.00 83.00 198 ASP A N 1
ATOM 1618 C CA . ASP A 1 198 ? -9.797 7.319 13.692 1.00 83.00 198 ASP A CA 1
ATOM 1619 C C . ASP A 1 198 ? -10.823 8.128 14.504 1.00 83.00 198 ASP A C 1
ATOM 1621 O O . ASP A 1 198 ? -11.822 8.574 13.935 1.00 83.00 198 ASP A O 1
ATOM 1625 N N . PRO A 1 199 ? -10.641 8.333 15.822 1.00 70.50 199 PRO A N 1
ATOM 1626 C CA . PRO A 1 199 ? -11.466 9.319 16.502 1.00 70.50 199 PRO A CA 1
ATOM 1627 C C . PRO A 1 199 ? -11.103 10.698 15.922 1.00 70.50 199 PRO A C 1
ATOM 1629 O O . PRO A 1 199 ? -9.924 10.930 15.650 1.00 70.50 199 PRO A O 1
ATOM 1632 N N . PRO A 1 200 ? -12.064 11.612 15.715 1.00 63.25 200 PRO A N 1
ATOM 1633 C CA . PRO A 1 200 ? -11.742 12.947 15.234 1.00 63.25 200 PRO A CA 1
ATOM 1634 C C . PRO A 1 200 ? -10.785 13.604 16.234 1.00 63.25 200 PRO A C 1
ATOM 1636 O O . PRO A 1 200 ? -11.181 13.956 17.343 1.00 63.25 200 PRO A O 1
ATOM 1639 N N . ALA A 1 201 ? -9.509 13.707 15.864 1.00 52.75 201 ALA A N 1
ATOM 1640 C CA . ALA A 1 201 ? -8.595 14.610 16.534 1.00 52.75 201 ALA A CA 1
ATOM 1641 C C . ALA A 1 201 ? -9.068 16.024 16.193 1.00 52.75 201 ALA A C 1
ATOM 1643 O O . ALA A 1 201 ? -9.401 16.303 15.039 1.00 52.75 201 ALA A O 1
ATOM 1644 N N . GLU A 1 202 ? -9.159 16.885 17.199 1.00 53.81 202 GLU A N 1
ATOM 1645 C CA . GLU A 1 202 ? -9.471 18.298 17.028 1.00 53.81 202 GLU A CA 1
ATOM 1646 C C . GLU A 1 202 ? -8.387 18.976 16.180 1.00 53.81 202 GLU A C 1
ATOM 1648 O O . GLU A 1 202 ? -7.456 19.531 16.730 1.00 53.81 202 GLU A O 1
ATOM 1653 N N . GLU A 1 203 ? -8.449 18.879 14.851 1.00 51.84 203 GLU A N 1
ATOM 1654 C CA . GLU A 1 203 ? -7.692 19.701 13.895 1.00 51.84 203 GLU A CA 1
ATOM 1655 C C . GLU A 1 203 ? -8.180 19.377 12.467 1.00 51.84 203 GLU A C 1
ATOM 1657 O O . GLU A 1 203 ? -8.012 18.274 11.945 1.00 51.84 203 GLU A O 1
ATOM 1662 N N . GLY A 1 204 ? -8.865 20.352 11.862 1.00 51.84 204 GLY A N 1
ATOM 1663 C CA . GLY A 1 204 ? -9.699 20.224 10.665 1.00 51.84 204 GLY A CA 1
ATOM 1664 C C . GLY A 1 204 ? -9.073 19.525 9.455 1.00 51.84 204 GLY A C 1
ATOM 1665 O O . GLY A 1 204 ? -8.261 20.096 8.728 1.00 51.84 204 GLY A O 1
ATOM 1666 N N . CYS A 1 205 ? -9.581 18.335 9.146 1.00 50.03 205 CYS A N 1
ATOM 1667 C CA . CYS A 1 205 ? -9.546 17.786 7.796 1.00 50.03 205 CYS A CA 1
ATOM 1668 C C . CYS A 1 205 ? -10.985 17.644 7.305 1.00 50.03 205 CYS A C 1
ATOM 1670 O O . CYS A 1 205 ? -11.774 16.951 7.942 1.00 50.03 205 CYS A O 1
ATOM 1672 N N . ASP A 1 206 ? -11.307 18.314 6.196 1.00 53.31 206 ASP A N 1
ATOM 1673 C CA . ASP A 1 206 ? -12.604 18.319 5.511 1.00 53.31 206 ASP A CA 1
ATOM 1674 C C . ASP A 1 206 ? -13.174 16.907 5.314 1.00 53.31 206 ASP A C 1
ATOM 1676 O O . ASP A 1 206 ? -12.944 16.226 4.311 1.00 53.31 206 ASP A O 1
ATOM 1680 N N . LEU A 1 207 ? -13.949 16.457 6.299 1.00 55.19 207 LEU A N 1
ATOM 1681 C CA . LEU A 1 207 ? -14.665 15.186 6.271 1.00 55.19 207 LEU A CA 1
ATOM 1682 C C . LEU A 1 207 ? -15.876 15.241 5.331 1.00 55.19 207 LEU A C 1
ATOM 1684 O O . LEU A 1 207 ? -16.360 14.194 4.920 1.00 55.19 207 LEU A O 1
ATOM 1688 N N . GLN A 1 208 ? -16.370 16.425 4.960 1.00 51.47 208 GLN A N 1
ATOM 1689 C CA . GLN A 1 208 ? -17.616 16.556 4.199 1.00 51.47 208 GLN A CA 1
ATOM 1690 C C . GLN A 1 208 ? -17.433 16.467 2.680 1.00 51.47 208 GLN A C 1
ATOM 1692 O O . GLN A 1 208 ? -18.267 15.847 2.024 1.00 51.47 208 GLN A O 1
ATOM 1697 N N . GLU A 1 209 ? -16.339 16.975 2.103 1.00 51.53 209 GLU A N 1
ATOM 1698 C CA . GLU A 1 209 ? -16.180 16.970 0.638 1.00 51.53 209 GLU A CA 1
ATOM 1699 C C . GLU A 1 209 ? -15.953 15.559 0.058 1.00 51.53 209 GLU A C 1
ATOM 1701 O O . GLU A 1 209 ? -16.377 15.261 -1.058 1.00 51.53 209 GLU A O 1
ATOM 1706 N N . MET A 1 210 ? -15.354 14.638 0.820 1.00 54.22 210 MET A N 1
ATOM 1707 C CA . MET A 1 210 ? -14.971 13.304 0.327 1.00 54.22 210 MET A CA 1
ATOM 1708 C C . MET A 1 210 ? -16.086 12.247 0.371 1.00 54.22 210 MET A C 1
ATOM 1710 O O . MET A 1 210 ? -16.054 11.313 -0.438 1.00 54.22 210 MET A O 1
ATOM 1714 N N . TYR A 1 211 ? -17.083 12.381 1.256 1.00 59.25 211 TYR A N 1
ATOM 1715 C CA . TYR A 1 211 ? -18.261 11.499 1.246 1.00 59.25 211 TYR A CA 1
ATOM 1716 C C . TYR A 1 211 ? -19.042 11.637 -0.060 1.00 59.25 211 TYR A C 1
ATOM 1718 O O . TYR A 1 211 ? -19.498 10.637 -0.608 1.00 59.25 211 TYR A O 1
ATOM 1726 N N . VAL A 1 212 ? -19.109 12.853 -0.608 1.00 58.09 212 VAL A N 1
ATOM 1727 C CA . VAL A 1 212 ? -19.778 13.139 -1.883 1.00 58.09 212 VAL A CA 1
ATOM 1728 C C . VAL A 1 212 ? -19.067 12.437 -3.047 1.00 58.09 212 VAL A C 1
ATOM 1730 O O . VAL A 1 212 ? -19.719 11.848 -3.906 1.00 58.09 212 VAL A O 1
ATOM 1733 N N . PHE A 1 213 ? -17.728 12.402 -3.045 1.00 56.91 213 PHE A N 1
ATOM 1734 C CA . PHE A 1 213 ? -16.943 11.749 -4.102 1.00 56.91 213 PHE A CA 1
ATOM 1735 C C . PHE A 1 213 ? -16.964 10.217 -4.045 1.00 56.91 213 PHE A C 1
ATOM 1737 O O . PHE A 1 213 ? -16.977 9.573 -5.095 1.00 56.91 213 PHE A O 1
ATOM 1744 N N . LEU A 1 214 ? -16.986 9.616 -2.852 1.00 58.22 214 LEU A N 1
ATOM 1745 C CA . LEU A 1 214 ? -17.139 8.161 -2.719 1.00 58.22 214 LEU A CA 1
ATOM 1746 C C . LEU A 1 214 ? -18.558 7.701 -3.089 1.00 58.22 214 LEU A C 1
ATOM 1748 O O . LEU A 1 214 ? -18.704 6.633 -3.679 1.00 58.22 214 LEU A O 1
ATOM 1752 N N . TYR A 1 215 ? -19.583 8.520 -2.829 1.00 54.06 215 TYR A N 1
ATOM 1753 C CA . TYR A 1 215 ? -20.959 8.252 -3.263 1.00 54.06 215 TYR A CA 1
ATOM 1754 C C . TYR A 1 215 ? -21.133 8.402 -4.788 1.00 54.06 215 TYR A C 1
ATOM 1756 O O . TYR A 1 215 ? -21.819 7.596 -5.410 1.00 54.06 215 TYR A O 1
ATOM 1764 N N . LEU A 1 216 ? -20.466 9.382 -5.416 1.00 50.97 216 LEU A N 1
ATOM 1765 C CA . LEU A 1 216 ? -20.523 9.630 -6.868 1.00 50.97 216 LEU A CA 1
ATOM 1766 C C . LEU A 1 216 ? -19.781 8.591 -7.723 1.00 50.97 216 LEU A C 1
ATOM 1768 O O . LEU A 1 216 ? -20.149 8.392 -8.873 1.00 50.97 216 LEU A O 1
ATOM 1772 N N . LEU A 1 217 ? -18.758 7.917 -7.189 1.00 44.75 217 LEU A N 1
ATOM 1773 C CA . LEU A 1 217 ? -18.050 6.830 -7.888 1.00 44.75 217 LEU A CA 1
ATOM 1774 C C . LEU A 1 217 ? -18.721 5.453 -7.726 1.00 44.75 217 LEU A C 1
ATOM 1776 O O . LEU A 1 217 ? -18.220 4.466 -8.266 1.00 44.75 217 LEU A O 1
ATOM 1780 N N . SER A 1 218 ? -19.816 5.379 -6.963 1.00 45.44 218 SER A N 1
ATOM 1781 C CA . SER A 1 218 ? -20.599 4.160 -6.736 1.00 45.44 218 SER A CA 1
ATOM 1782 C C . SER A 1 218 ? -21.917 4.113 -7.533 1.00 45.44 218 SER A C 1
ATOM 1784 O O . SER A 1 218 ? -22.659 3.142 -7.365 1.00 45.44 218 SER A O 1
ATOM 1786 N N . GLN A 1 219 ? -22.206 5.119 -8.372 1.00 41.75 219 GLN A N 1
ATOM 1787 C CA . GLN A 1 219 ? -23.287 5.104 -9.373 1.00 41.75 219 GLN A CA 1
ATOM 1788 C C . GLN A 1 219 ? -22.745 4.847 -10.780 1.00 41.75 219 GLN A C 1
ATOM 1790 O O . GLN A 1 219 ? -21.623 5.317 -11.075 1.00 41.75 219 GLN A O 1
#

Solvent-accessible surface area (backbone atoms only — not comparable to full-atom values): 14870 Å² total; per-residue (Å²): 137,87,80,86,90,86,85,87,88,88,85,82,90,80,92,85,86,79,88,72,79,79,79,78,64,91,81,69,76,79,66,80,50,48,100,87,68,48,76,76,61,83,82,78,60,85,84,75,90,72,95,70,88,81,85,72,78,95,76,77,83,70,76,83,71,77,75,80,73,77,87,66,75,62,63,66,62,54,50,55,50,51,54,50,48,55,49,51,55,54,46,53,53,51,48,54,52,50,50,56,51,57,63,62,66,71,67,83,79,80,79,93,77,92,75,96,72,97,78,84,84,79,78,68,67,90,59,54,50,75,58,60,72,57,42,52,54,44,49,53,57,49,46,60,50,57,73,33,72,17,39,57,43,43,55,69,77,48,44,80,92,72,59,50,84,94,77,52,71,64,83,77,66,63,50,47,65,66,55,73,67,60,47,53,49,49,53,50,54,34,47,59,53,34,49,76,54,37,78,86,65,98,69,94,69,81,70,70,70,54,56,57,54,60,55,61,73,72,107

pLDDT: mean 70.15, std 20.4, range [34.88, 97.0]